Protein AF-A0A2H0QF16-F1 (afdb_monomer_lite)

Sequence (221 aa):
MMLAEFLKRLFLKVQLVIWWINIMKNKSILISALLISTLSACNKIPGDAFTSRGQPESLLSVSSEALTLDLNQRNSLAQLVDIANRENPSSAVLSCTNQRVCERAGDVLEQYGVPYEIKPGGSMNTASLMFERVLARDCENRFITNHINPYNLNHTTFGCSIAVNQVQMVGDKRQFVDPMLLGPYDGFKATQNYDSYLARDTEDRVIQTQRESVVKSGGNN

Radius of gyration: 35.18 Å; chains: 1; bounding box: 100×47×86 Å

pLDDT: mean 71.92, std 17.11, range [40.12, 97.69]

Secondary structure (DSSP, 8-state):
-HHHHHHHHHHHHHHHHHHHHHHHH-HHHHHHHHHHHHHSSS----GGGGS----GGGGEEEEEEEEEEETTSTTHHHHHHHHHHHH--SEEEEEESSHHHHHHHHHHHHHTT--EEEEET-SS-EEEEEEEEEEE--SSTT---TTT-TT----TTTTHHHHHHHHHT-SSTHHHH-GGGS-HHHHHHHHHHHHHHHHHHHHHHHHHHHHHHHHHHSS--

Foldseek 3Di:
DVVVVVVVVVVVVVVVVVVVVVVVVPVVVVVVVVVVVVVVVPDPDPPCLALCPDALVLQKDKDKDKDKFALPDPCRLVVLLVCCVPVVFQAKEWEAPDVVSVVSSVVSCVVSPHHYDYDYPHPGGMMIGMHIDIDRHDLPQPPDPPPPPPSNGDDSHDNCVLSVVLSVQDPDPVCLVPVVVGDPVSSVVNVVSSCVVVVVSVVVVVVVVVVVVVVVVVPDD

Structure (mmCIF, N/CA/C/O backbone):
data_AF-A0A2H0QF16-F1
#
_entry.id   AF-A0A2H0QF16-F1
#
loop_
_atom_site.group_PDB
_atom_site.id
_atom_site.type_symbol
_atom_site.label_atom_id
_atom_site.label_alt_id
_atom_site.label_comp_id
_atom_site.label_asym_id
_atom_site.label_entity_id
_atom_site.label_seq_id
_atom_site.pdbx_PDB_ins_code
_atom_site.Cartn_x
_atom_site.Cartn_y
_atom_site.Cartn_z
_atom_site.occupancy
_atom_site.B_iso_or_equiv
_atom_site.auth_seq_id
_atom_site.auth_comp_id
_atom_site.auth_asym_id
_atom_site.auth_atom_id
_atom_site.pdbx_PDB_model_num
ATOM 1 N N . MET A 1 1 ? 78.964 19.886 -58.914 1.00 71.38 1 MET A N 1
ATOM 2 C CA . MET A 1 1 ? 77.762 19.116 -58.507 1.00 71.38 1 MET A CA 1
ATOM 3 C C . MET A 1 1 ? 77.581 18.986 -56.989 1.00 71.38 1 MET A C 1
ATOM 5 O O . MET A 1 1 ? 76.447 19.086 -56.546 1.00 71.38 1 MET A O 1
ATOM 9 N N . MET A 1 2 ? 78.637 18.845 -56.171 1.00 77.00 2 MET A N 1
ATOM 10 C CA . MET A 1 2 ? 78.498 18.691 -54.703 1.00 77.00 2 MET A CA 1
ATOM 11 C C . MET A 1 2 ? 77.872 19.889 -53.957 1.00 77.00 2 MET A C 1
ATOM 13 O O . MET A 1 2 ? 77.166 19.688 -52.973 1.00 77.00 2 MET A O 1
ATOM 17 N N . LEU A 1 3 ? 78.070 21.127 -54.425 1.00 79.44 3 LEU A N 1
ATOM 18 C CA . LEU A 1 3 ? 77.567 22.322 -53.729 1.00 79.44 3 LEU A CA 1
ATOM 19 C C . LEU A 1 3 ? 76.023 22.413 -53.719 1.00 79.44 3 LEU A C 1
ATOM 21 O O . LEU A 1 3 ? 75.430 22.863 -52.742 1.00 79.44 3 LEU A O 1
ATOM 25 N N . ALA A 1 4 ? 75.364 21.940 -54.782 1.00 82.12 4 ALA A N 1
ATOM 26 C CA . ALA A 1 4 ? 73.905 21.991 -54.917 1.00 82.12 4 ALA A CA 1
ATOM 27 C C . ALA A 1 4 ? 73.187 20.971 -54.009 1.00 82.12 4 ALA A C 1
ATOM 29 O O . ALA A 1 4 ? 72.147 21.279 -53.427 1.00 82.12 4 ALA A O 1
ATOM 30 N N . GLU A 1 5 ? 73.767 19.780 -53.840 1.00 80.31 5 GLU A N 1
ATOM 31 C CA . GLU A 1 5 ? 73.310 18.762 -52.878 1.00 80.31 5 GLU A CA 1
ATOM 32 C C . GLU A 1 5 ? 73.427 19.269 -51.434 1.00 80.31 5 GLU A C 1
ATOM 34 O O . GLU A 1 5 ? 72.508 19.104 -50.627 1.00 80.31 5 GLU A O 1
ATOM 39 N N . PHE A 1 6 ? 74.531 19.953 -51.118 1.00 81.56 6 PHE A N 1
ATOM 40 C CA . PHE A 1 6 ? 74.758 20.498 -49.782 1.00 81.56 6 PHE A CA 1
ATOM 41 C C . PHE A 1 6 ? 73.749 21.603 -49.432 1.00 81.56 6 PHE A C 1
ATOM 43 O O . PHE A 1 6 ? 73.163 21.586 -48.348 1.00 81.56 6 PHE A O 1
ATOM 50 N N . LEU A 1 7 ? 73.462 22.507 -50.376 1.00 82.31 7 LEU A N 1
ATOM 51 C CA . LEU A 1 7 ? 72.474 23.576 -50.197 1.00 82.31 7 LEU A CA 1
ATOM 52 C C . LEU A 1 7 ? 71.046 23.040 -50.019 1.00 82.31 7 LEU A C 1
ATOM 54 O O . LEU A 1 7 ? 70.329 23.529 -49.147 1.00 82.31 7 LEU A O 1
ATOM 58 N N . LYS A 1 8 ? 70.641 21.994 -50.755 1.00 85.19 8 LYS A N 1
ATOM 59 C CA . LYS A 1 8 ? 69.327 21.349 -50.557 1.00 85.19 8 LYS A CA 1
ATOM 60 C C . LYS A 1 8 ? 69.176 20.766 -49.153 1.00 85.19 8 LYS A C 1
ATOM 62 O O . LYS A 1 8 ? 68.142 20.963 -48.515 1.00 85.19 8 LYS A O 1
ATOM 67 N N . ARG A 1 9 ? 70.210 20.088 -48.644 1.00 82.56 9 ARG A N 1
ATOM 68 C CA . ARG A 1 9 ? 70.195 19.516 -47.287 1.00 82.56 9 ARG A CA 1
ATOM 69 C C . ARG A 1 9 ? 70.165 20.598 -46.211 1.00 82.56 9 ARG A C 1
ATOM 71 O O . ARG A 1 9 ? 69.497 20.416 -45.195 1.00 82.56 9 ARG A O 1
ATOM 78 N N . LEU A 1 10 ? 70.846 21.723 -46.434 1.00 82.50 10 LEU A N 1
ATOM 79 C CA . LEU A 1 10 ? 70.812 22.856 -45.511 1.00 82.50 10 LEU A CA 1
ATOM 80 C C . LEU A 1 10 ? 69.420 23.503 -45.477 1.00 82.50 10 LEU A C 1
ATOM 82 O O . LEU A 1 10 ? 68.880 23.742 -44.401 1.00 82.50 10 LEU A O 1
ATOM 86 N N . PHE A 1 11 ? 68.804 23.703 -46.645 1.00 84.94 11 PHE A N 1
ATOM 87 C CA . PHE A 1 11 ? 67.474 24.305 -46.754 1.00 84.94 11 PHE A CA 1
ATOM 88 C C . PHE A 1 11 ? 66.396 23.437 -46.091 1.00 84.94 11 PHE A C 1
ATOM 90 O O . PHE A 1 11 ? 65.546 23.956 -45.369 1.00 84.94 11 PHE A O 1
ATOM 97 N N . LEU A 1 12 ? 66.475 22.110 -46.248 1.00 84.44 12 LEU A N 1
ATOM 98 C CA . LEU A 1 12 ? 65.545 21.178 -45.601 1.00 84.44 12 LEU A CA 1
ATOM 99 C C . LEU A 1 12 ? 65.652 21.229 -44.068 1.00 84.44 12 LEU A C 1
ATOM 101 O O . LEU A 1 12 ? 64.638 21.227 -43.373 1.00 84.44 12 LEU A O 1
ATOM 105 N N . LYS A 1 13 ? 66.880 21.320 -43.538 1.00 84.19 13 LYS A N 1
ATOM 106 C CA . LYS A 1 13 ? 67.118 21.449 -42.093 1.00 84.19 13 LYS A CA 1
ATOM 107 C C . LYS A 1 13 ? 66.583 22.772 -41.545 1.00 84.19 13 LYS A C 1
ATOM 109 O O . LYS A 1 13 ? 65.970 22.774 -40.484 1.00 84.19 13 LYS A O 1
ATOM 114 N N . VAL A 1 14 ? 66.758 23.876 -42.273 1.00 84.69 14 VAL A N 1
ATOM 115 C CA . VAL A 1 14 ? 66.237 25.192 -41.865 1.00 84.69 14 VAL A CA 1
ATOM 116 C C . VAL A 1 14 ? 64.705 25.203 -41.859 1.00 84.69 14 VAL A C 1
ATOM 118 O O . VAL A 1 14 ? 64.108 25.663 -40.889 1.00 84.69 14 VAL A O 1
ATOM 121 N N . GLN A 1 15 ? 64.061 24.631 -42.881 1.00 84.81 15 GLN A N 1
ATOM 122 C CA . GLN A 1 15 ? 62.598 24.516 -42.941 1.00 84.81 15 GLN A CA 1
ATOM 123 C C . GLN A 1 15 ? 62.038 23.661 -41.792 1.00 84.81 15 GLN A C 1
ATOM 125 O O . GLN A 1 15 ? 61.061 24.054 -41.157 1.00 84.81 15 GLN A O 1
ATOM 130 N N . LEU A 1 16 ? 62.697 22.545 -41.457 1.00 81.75 16 LEU A N 1
ATOM 131 C CA . LEU A 1 16 ? 62.325 21.706 -40.311 1.00 81.75 16 LEU A CA 1
ATOM 132 C C . LEU A 1 16 ? 62.421 22.454 -38.977 1.00 81.75 16 LEU A C 1
ATOM 134 O O . LEU A 1 16 ? 61.522 22.330 -38.149 1.00 81.75 16 LEU A O 1
ATOM 138 N N . VAL A 1 17 ? 63.473 23.254 -38.778 1.00 81.75 17 VAL A N 1
ATOM 139 C CA . VAL A 1 17 ? 63.657 24.044 -37.550 1.00 81.75 17 VAL A CA 1
ATOM 140 C C . VAL A 1 17 ? 62.605 25.150 -37.441 1.00 81.75 17 VAL A C 1
ATOM 142 O O . VAL A 1 17 ? 62.012 25.317 -36.378 1.00 81.75 17 VAL A O 1
ATOM 145 N N . ILE A 1 18 ? 62.308 25.865 -38.532 1.00 81.19 18 ILE A N 1
ATOM 146 C CA . ILE A 1 18 ? 61.265 26.905 -38.548 1.00 81.19 18 ILE A CA 1
ATOM 147 C C . ILE A 1 18 ? 59.885 26.294 -38.265 1.00 81.19 18 ILE A C 1
ATOM 149 O O . ILE A 1 18 ? 59.122 26.844 -37.468 1.00 81.19 18 ILE A O 1
ATOM 153 N N . TRP A 1 19 ? 59.581 25.136 -38.856 1.00 80.38 19 TRP A N 1
ATOM 154 C CA . TRP A 1 19 ? 58.337 24.409 -38.604 1.00 80.38 19 TRP A CA 1
ATOM 155 C C . TRP A 1 19 ? 58.214 23.973 -37.135 1.00 80.38 19 TRP A C 1
ATOM 157 O O . TRP A 1 19 ? 57.182 24.219 -36.510 1.00 80.38 19 TRP A O 1
ATOM 167 N N . TRP A 1 20 ? 59.288 23.438 -36.543 1.00 74.62 20 TRP A N 1
ATOM 168 C CA . TRP A 1 20 ? 59.334 23.066 -35.121 1.00 74.62 20 TRP A CA 1
ATOM 169 C C . TRP A 1 20 ? 59.146 24.264 -34.181 1.00 74.62 20 TRP A C 1
ATOM 171 O O . TRP A 1 20 ? 58.418 24.173 -33.192 1.00 74.62 20 TRP A O 1
ATOM 181 N N . ILE A 1 21 ? 59.759 25.408 -34.495 1.00 76.88 21 ILE A N 1
ATOM 182 C CA . ILE A 1 21 ? 59.609 26.638 -33.703 1.00 76.88 21 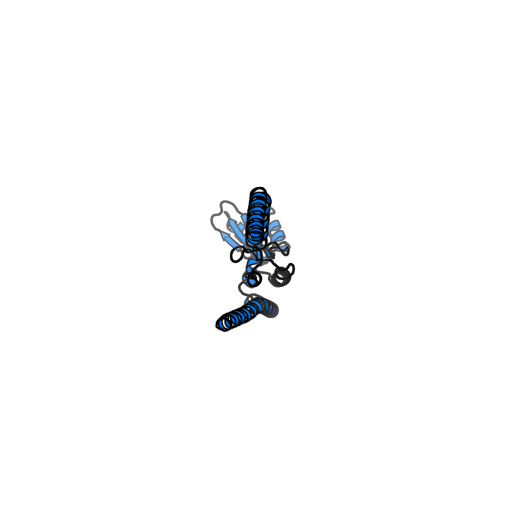ILE A CA 1
ATOM 183 C C . ILE A 1 21 ? 58.162 27.151 -33.766 1.00 76.88 21 ILE A C 1
ATOM 185 O O . ILE A 1 21 ? 57.622 27.587 -32.746 1.00 76.88 21 ILE A O 1
ATOM 189 N N . ASN A 1 22 ? 57.506 27.058 -34.928 1.00 72.88 22 ASN A N 1
ATOM 190 C CA . ASN A 1 22 ? 56.102 27.452 -35.074 1.00 72.88 22 ASN A CA 1
ATOM 191 C C . ASN A 1 22 ? 55.148 26.505 -34.327 1.00 72.88 22 ASN A C 1
ATOM 193 O O . ASN A 1 22 ? 54.218 26.97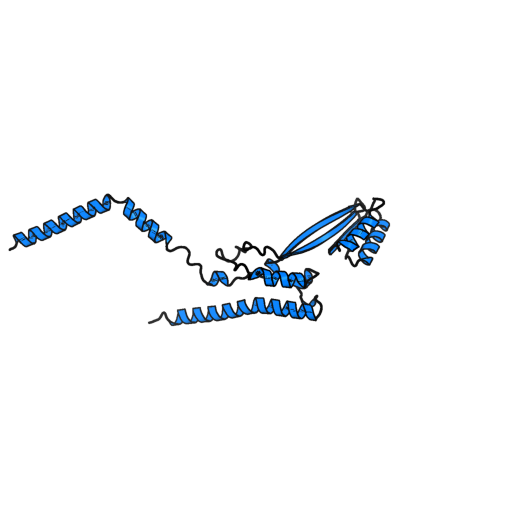0 -33.668 1.00 72.88 22 ASN A O 1
ATOM 197 N N . ILE A 1 23 ? 55.416 25.195 -34.344 1.00 67.31 23 ILE A N 1
ATOM 198 C CA . ILE A 1 23 ? 54.643 24.206 -33.576 1.00 67.31 23 ILE A CA 1
ATOM 199 C C . ILE A 1 23 ? 54.781 24.435 -32.062 1.00 67.31 23 ILE A C 1
ATOM 201 O O . ILE A 1 23 ? 53.797 24.364 -31.327 1.00 67.31 23 ILE A O 1
ATOM 205 N N . MET A 1 24 ? 55.980 24.803 -31.597 1.00 64.12 24 MET A N 1
ATOM 206 C CA . MET A 1 24 ? 56.268 25.066 -30.181 1.00 64.12 24 MET A CA 1
ATOM 207 C C . MET A 1 24 ? 55.687 26.389 -29.673 1.00 64.12 24 MET A C 1
ATOM 209 O O . MET A 1 24 ? 55.447 26.518 -28.472 1.00 64.12 24 MET A O 1
ATOM 213 N N . LYS A 1 25 ? 55.437 27.370 -30.551 1.00 67.88 25 LYS A N 1
ATOM 214 C CA . LYS A 1 25 ? 54.722 28.606 -30.190 1.00 67.88 25 LYS A CA 1
ATOM 215 C C . LYS A 1 25 ? 53.215 28.399 -30.068 1.00 67.88 25 LYS A C 1
ATOM 217 O O . LYS A 1 25 ? 52.575 29.107 -29.298 1.00 67.88 25 LYS A O 1
ATOM 222 N N . ASN A 1 26 ? 52.661 27.401 -30.752 1.00 58.03 26 ASN A N 1
ATOM 223 C CA . ASN A 1 26 ? 51.223 27.148 -30.791 1.00 58.03 26 ASN A CA 1
ATOM 224 C C . ASN A 1 26 ? 50.793 25.986 -29.877 1.00 58.03 26 ASN A C 1
ATOM 226 O O . ASN A 1 26 ? 49.960 25.158 -30.244 1.00 58.03 26 ASN A O 1
ATOM 230 N N . LYS A 1 27 ? 51.331 25.939 -28.644 1.00 59.59 27 LYS A N 1
ATOM 231 C CA . LYS A 1 27 ? 50.971 24.932 -27.617 1.00 59.59 27 LYS A CA 1
ATOM 232 C C . LYS A 1 27 ? 49.461 24.866 -27.345 1.00 59.59 27 LYS A C 1
ATOM 234 O O . LYS A 1 27 ? 48.956 23.811 -26.978 1.00 59.59 27 LYS A O 1
ATOM 239 N N . SER A 1 28 ? 48.740 25.964 -27.581 1.00 59.38 28 SER A N 1
ATOM 240 C CA . SER A 1 28 ? 47.279 26.034 -27.459 1.00 59.38 28 SER A CA 1
ATOM 241 C C . SER A 1 28 ? 46.544 25.112 -28.449 1.00 59.38 28 SER A C 1
ATOM 243 O O . SER A 1 28 ? 45.528 24.522 -28.081 1.00 59.38 28 SER A O 1
ATOM 245 N N . ILE A 1 29 ? 47.081 24.897 -29.659 1.00 62.69 29 ILE A N 1
ATOM 246 C CA . ILE A 1 29 ? 46.447 24.057 -30.694 1.00 62.69 29 ILE A CA 1
ATOM 247 C C . ILE A 1 29 ? 46.639 22.561 -30.405 1.00 62.69 29 ILE A C 1
ATOM 249 O O . ILE A 1 29 ? 45.719 21.764 -30.578 1.00 62.69 29 ILE A O 1
ATOM 253 N N . LEU A 1 30 ? 47.812 22.163 -29.901 1.00 60.97 30 LEU A N 1
ATOM 254 C CA . LEU A 1 30 ? 48.065 20.763 -29.533 1.00 60.97 30 LEU A CA 1
ATOM 255 C C . LEU A 1 30 ? 47.234 20.323 -28.319 1.00 60.97 30 LEU A C 1
ATOM 257 O O . LEU A 1 30 ? 46.731 19.203 -28.297 1.00 60.97 30 LEU A O 1
ATOM 261 N N . ILE A 1 31 ? 47.032 21.213 -27.341 1.00 65.44 31 ILE A N 1
ATOM 262 C CA . ILE A 1 31 ? 46.195 20.927 -26.165 1.00 65.44 31 ILE A CA 1
ATOM 263 C C . ILE A 1 31 ? 44.715 20.798 -26.562 1.00 65.44 31 ILE A C 1
ATOM 265 O O . ILE A 1 31 ? 44.025 19.909 -26.068 1.00 65.44 31 ILE A O 1
ATOM 269 N N . SER A 1 32 ? 44.229 21.626 -27.492 1.00 65.25 32 SER A N 1
ATOM 270 C CA . SER A 1 32 ? 42.835 21.559 -27.955 1.00 65.25 32 SER A CA 1
ATOM 271 C C . SER A 1 32 ? 42.548 20.315 -28.807 1.00 65.25 32 SER A C 1
ATOM 273 O O . SER A 1 32 ? 41.498 19.700 -28.634 1.00 65.25 32 SER A O 1
ATOM 275 N N . ALA A 1 33 ? 43.488 19.854 -29.639 1.00 65.00 33 ALA A N 1
ATOM 276 C CA . ALA A 1 33 ? 43.328 18.604 -30.394 1.00 65.00 33 ALA A CA 1
ATOM 277 C C . ALA A 1 33 ? 43.337 17.342 -29.499 1.00 65.00 33 ALA A C 1
ATOM 279 O O . ALA A 1 33 ? 42.598 16.385 -29.757 1.00 65.00 33 ALA A O 1
ATOM 280 N N . LEU A 1 34 ? 44.127 17.344 -28.419 1.00 63.88 34 LEU A N 1
ATOM 281 C CA . LEU A 1 34 ? 44.156 16.251 -27.439 1.00 63.88 34 LEU A CA 1
ATOM 282 C C . LEU A 1 34 ? 42.871 16.213 -26.582 1.00 63.88 34 LEU A C 1
ATOM 284 O O . LEU A 1 34 ? 42.349 15.142 -26.276 1.00 63.88 34 LEU A O 1
ATOM 288 N N . LEU A 1 35 ? 42.308 17.379 -26.244 1.00 60.66 35 LEU A N 1
ATOM 289 C CA . LEU A 1 35 ? 41.026 17.482 -25.532 1.00 60.66 35 LEU A CA 1
ATOM 290 C C . LEU A 1 35 ? 39.838 17.020 -26.391 1.00 60.66 35 LEU A C 1
ATOM 292 O O . LEU A 1 35 ? 38.957 16.328 -25.896 1.00 60.66 35 LEU A O 1
ATOM 296 N N . ILE A 1 36 ? 39.820 17.330 -27.690 1.00 62.81 36 ILE A N 1
ATOM 297 C CA . ILE A 1 36 ? 38.718 16.914 -28.579 1.00 62.81 36 ILE A CA 1
ATOM 298 C C . ILE A 1 36 ? 38.740 15.398 -28.849 1.00 62.81 36 ILE A C 1
ATOM 300 O O . ILE A 1 36 ? 37.685 14.771 -28.921 1.00 62.81 36 ILE A O 1
ATOM 304 N N . SER A 1 37 ? 39.922 14.782 -28.945 1.00 60.84 37 SER A N 1
ATOM 305 C CA . SER A 1 37 ? 40.057 13.331 -29.178 1.00 60.84 37 SER A CA 1
ATOM 306 C C . SER A 1 37 ? 39.773 12.471 -27.941 1.00 60.84 37 SER A C 1
ATOM 308 O O . SER A 1 37 ? 39.416 11.304 -28.076 1.00 60.84 37 SER A O 1
ATOM 310 N N . THR A 1 38 ? 39.869 13.042 -26.738 1.00 59.97 38 THR A N 1
ATOM 311 C CA . THR A 1 38 ? 39.496 12.368 -25.481 1.00 59.97 38 THR A CA 1
ATOM 312 C C . THR A 1 38 ? 38.007 12.500 -25.147 1.00 59.97 38 THR A C 1
ATOM 314 O O . THR A 1 38 ? 37.487 11.706 -24.368 1.00 59.97 38 THR A O 1
ATOM 317 N N . LEU A 1 39 ? 37.290 13.434 -25.784 1.00 56.34 39 LEU A N 1
ATOM 318 C CA . LEU A 1 39 ? 35.842 13.612 -25.621 1.00 56.34 39 LEU A CA 1
ATOM 319 C C . LEU A 1 39 ? 34.993 12.717 -26.543 1.00 56.34 39 LEU A C 1
ATOM 321 O O . LEU A 1 39 ? 33.821 12.505 -26.248 1.00 56.34 39 LEU A O 1
ATOM 325 N N . SER A 1 40 ? 35.545 12.161 -27.628 1.00 54.47 40 SER A N 1
ATOM 326 C CA . SER A 1 40 ? 34.800 11.281 -28.550 1.00 54.47 40 SER A CA 1
ATOM 327 C C . SER A 1 40 ? 34.819 9.792 -28.170 1.00 54.47 40 SER A C 1
ATOM 329 O O . SER A 1 40 ? 34.107 9.000 -28.786 1.00 54.47 40 SER A O 1
ATOM 331 N N . ALA A 1 41 ? 35.595 9.400 -27.152 1.00 52.72 41 ALA A N 1
ATOM 332 C CA . ALA A 1 41 ? 35.683 8.017 -26.668 1.00 52.72 41 ALA A CA 1
ATOM 333 C C . ALA A 1 41 ? 34.716 7.690 -25.509 1.00 52.72 41 ALA A C 1
ATOM 335 O O . ALA A 1 41 ? 34.594 6.527 -25.127 1.00 52.72 41 ALA A O 1
ATOM 336 N N . CYS A 1 42 ? 34.002 8.677 -24.963 1.00 58.19 42 CYS A N 1
ATOM 337 C CA . CYS A 1 42 ? 33.040 8.470 -23.880 1.00 58.19 42 CYS A CA 1
ATOM 338 C C . CYS A 1 42 ? 31.605 8.573 -24.408 1.00 58.19 42 CYS A C 1
ATOM 340 O O . CYS A 1 42 ? 31.243 9.571 -25.018 1.00 58.19 42 CYS A O 1
ATOM 342 N N . ASN A 1 43 ? 30.788 7.563 -24.092 1.00 57.81 43 ASN A N 1
ATOM 343 C CA . ASN A 1 43 ? 29.336 7.450 -24.317 1.00 57.81 43 ASN A CA 1
ATOM 344 C C . ASN A 1 43 ? 28.879 6.572 -25.489 1.00 57.81 43 ASN A C 1
ATOM 346 O O . ASN A 1 43 ? 27.779 6.763 -26.005 1.00 57.81 43 ASN A O 1
ATOM 350 N N . LYS A 1 44 ? 29.631 5.523 -25.852 1.00 59.09 44 LYS A N 1
ATOM 351 C CA . LYS A 1 44 ? 28.959 4.349 -26.428 1.00 59.09 44 LYS A CA 1
ATOM 352 C C . LYS A 1 44 ? 28.367 3.545 -25.275 1.00 59.09 44 LYS A C 1
ATOM 354 O O . LYS A 1 44 ? 29.077 2.798 -24.609 1.00 59.09 44 LYS A O 1
ATOM 359 N N . ILE A 1 45 ? 27.081 3.765 -25.016 1.00 57.84 45 ILE A N 1
ATOM 360 C CA . ILE A 1 45 ? 26.315 2.987 -24.042 1.00 57.84 45 ILE A CA 1
ATOM 361 C C . ILE A 1 45 ? 26.420 1.509 -24.456 1.00 57.84 45 ILE A C 1
ATOM 363 O O . ILE A 1 45 ? 26.104 1.197 -25.611 1.00 57.84 45 ILE A O 1
ATOM 367 N N . PRO A 1 46 ? 26.914 0.606 -23.587 1.00 59.62 46 PRO A N 1
ATOM 368 C CA . PRO A 1 46 ? 26.942 -0.815 -23.906 1.00 59.62 46 PRO A CA 1
ATOM 369 C C . PRO A 1 46 ? 25.509 -1.283 -24.179 1.00 59.62 46 PRO A C 1
ATOM 371 O O . PRO A 1 46 ? 24.594 -0.928 -23.440 1.00 59.62 46 PRO A O 1
ATOM 374 N N . GLY A 1 47 ? 25.302 -2.054 -25.253 1.00 54.41 47 GLY A N 1
ATOM 375 C CA . GLY A 1 47 ? 23.964 -2.521 -25.656 1.00 54.41 47 GLY A CA 1
ATOM 376 C C . GLY A 1 47 ? 23.244 -3.317 -24.560 1.00 54.41 47 GLY A C 1
ATOM 377 O O . GLY A 1 47 ? 22.020 -3.325 -24.496 1.00 54.41 47 GLY A O 1
ATOM 378 N N . ASP A 1 48 ? 24.015 -3.888 -23.641 1.00 53.97 48 ASP A N 1
ATOM 379 C CA . ASP A 1 48 ? 23.545 -4.661 -22.494 1.00 53.97 48 ASP A CA 1
ATOM 380 C C . ASP A 1 48 ? 22.942 -3.772 -21.388 1.00 53.97 48 ASP A C 1
ATOM 382 O O . ASP A 1 48 ? 22.395 -4.267 -20.408 1.00 53.97 48 ASP A O 1
ATOM 386 N N . ALA A 1 49 ? 23.013 -2.442 -21.518 1.00 49.75 49 ALA A N 1
ATOM 387 C CA . ALA A 1 49 ? 22.358 -1.522 -20.592 1.00 49.75 49 ALA A CA 1
ATOM 388 C C . ALA A 1 49 ? 20.837 -1.450 -20.741 1.00 49.75 49 ALA A C 1
ATOM 390 O O . ALA A 1 49 ? 20.169 -0.939 -19.848 1.00 49.75 49 ALA A O 1
ATOM 391 N N . PHE A 1 50 ? 20.295 -1.983 -21.837 1.00 49.56 50 PHE A N 1
ATOM 392 C CA . PHE A 1 50 ? 18.859 -1.992 -22.115 1.00 49.56 50 PHE A CA 1
ATOM 393 C C . PHE A 1 50 ? 18.167 -3.308 -21.717 1.00 49.56 50 PHE A C 1
ATOM 395 O O . PHE A 1 50 ? 16.954 -3.431 -21.885 1.00 49.56 50 PHE A O 1
ATOM 402 N N . THR A 1 51 ? 18.909 -4.303 -21.214 1.00 52.56 51 THR A N 1
ATOM 403 C CA . THR A 1 51 ? 18.376 -5.651 -20.937 1.00 52.56 51 THR A CA 1
ATOM 404 C C . THR A 1 51 ? 17.961 -5.866 -19.480 1.00 52.56 51 THR A C 1
ATOM 406 O O . THR A 1 51 ? 17.261 -6.827 -19.184 1.00 52.56 51 THR A O 1
ATOM 409 N N . SER A 1 52 ? 18.326 -4.971 -18.554 1.00 55.06 52 SER A N 1
ATOM 410 C CA . SER A 1 52 ? 17.963 -5.092 -17.134 1.00 55.06 52 SER A CA 1
ATOM 411 C C . SER A 1 52 ? 16.694 -4.296 -16.809 1.00 55.06 52 SER A C 1
ATOM 413 O O . SER A 1 52 ? 16.762 -3.216 -16.218 1.00 55.06 52 SER A O 1
ATOM 415 N N . ARG A 1 53 ? 15.528 -4.850 -17.160 1.00 55.06 53 ARG A N 1
ATOM 416 C CA . ARG A 1 53 ? 14.206 -4.200 -17.027 1.00 55.06 53 ARG A CA 1
ATOM 417 C C . ARG A 1 53 ? 13.706 -4.008 -15.589 1.00 55.06 53 ARG A C 1
ATOM 419 O O . ARG A 1 53 ? 12.695 -3.342 -15.379 1.00 55.06 53 ARG A O 1
ATOM 426 N N . GLY A 1 54 ? 14.447 -4.518 -14.606 1.00 60.34 54 GLY A N 1
ATOM 427 C CA . GLY A 1 54 ? 14.030 -4.534 -13.208 1.00 60.34 54 GLY A CA 1
ATOM 428 C C . GLY A 1 54 ? 12.998 -5.627 -12.943 1.00 60.34 54 GLY A C 1
ATOM 429 O O . GLY A 1 54 ? 12.534 -6.304 -13.851 1.00 60.34 54 GLY A O 1
ATOM 430 N N . GLN A 1 55 ? 12.677 -5.832 -11.671 1.00 64.44 55 GLN A N 1
ATOM 431 C CA . GLN A 1 55 ? 11.602 -6.738 -11.274 1.00 64.44 55 GLN A CA 1
ATOM 432 C C . GLN A 1 55 ? 10.276 -5.954 -11.276 1.00 64.44 55 GLN A C 1
ATOM 434 O O . GLN A 1 55 ? 10.290 -4.779 -10.886 1.00 64.44 55 GLN A O 1
ATOM 439 N N . PRO A 1 56 ? 9.143 -6.526 -11.710 1.00 64.19 56 PRO A N 1
ATOM 440 C CA . PRO A 1 56 ? 7.873 -5.802 -11.823 1.00 64.19 56 PRO A CA 1
ATOM 441 C C . PRO A 1 56 ? 7.399 -5.211 -10.484 1.00 64.19 56 PRO A C 1
ATOM 443 O O . PRO A 1 56 ? 6.801 -4.138 -10.456 1.00 64.19 56 PRO A O 1
ATOM 446 N N . GLU A 1 57 ? 7.767 -5.815 -9.355 1.00 65.75 57 GLU A N 1
ATOM 447 C CA . GLU A 1 57 ? 7.482 -5.309 -8.009 1.00 65.75 57 GLU A CA 1
ATOM 448 C C . GLU A 1 57 ? 8.209 -3.984 -7.724 1.00 65.75 57 GLU A C 1
ATOM 450 O O . GLU A 1 57 ? 7.732 -3.168 -6.938 1.00 65.75 57 GLU A O 1
ATOM 455 N N . SER A 1 58 ? 9.343 -3.726 -8.387 1.00 66.12 58 SER A N 1
ATOM 456 C CA . SER A 1 58 ? 10.078 -2.458 -8.265 1.00 66.12 58 SER A CA 1
ATOM 457 C C . SER A 1 58 ? 9.386 -1.285 -8.969 1.00 66.12 58 SER A C 1
ATOM 459 O O . SER A 1 58 ? 9.685 -0.128 -8.671 1.00 66.12 58 SER A O 1
ATOM 461 N N . LEU A 1 59 ? 8.433 -1.583 -9.859 1.00 65.12 59 LEU A N 1
ATOM 462 C CA . LEU A 1 59 ? 7.589 -0.606 -10.551 1.00 65.12 59 LEU A CA 1
ATOM 463 C C . LEU A 1 59 ? 6.356 -0.218 -9.724 1.00 65.12 59 LEU A C 1
ATOM 465 O O . LEU A 1 59 ? 5.568 0.624 -10.150 1.00 65.12 59 LEU A O 1
ATOM 469 N N . LEU A 1 60 ? 6.179 -0.806 -8.540 1.00 68.19 60 LEU A N 1
ATOM 470 C CA . LEU A 1 60 ? 5.083 -0.513 -7.627 1.00 68.19 60 LEU A CA 1
ATOM 471 C C . LEU A 1 60 ? 5.617 0.217 -6.391 1.00 68.19 60 LEU A C 1
ATOM 473 O O . LEU A 1 60 ? 6.654 -0.115 -5.821 1.00 68.19 60 LEU A O 1
ATOM 477 N N . SER A 1 61 ? 4.890 1.238 -5.960 1.00 68.12 61 SER A N 1
ATOM 478 C CA . SER A 1 61 ? 5.116 1.955 -4.713 1.00 68.12 61 SER A CA 1
ATOM 479 C C . SER A 1 61 ? 3.892 1.797 -3.838 1.00 68.12 61 SER A C 1
ATOM 481 O O . SER A 1 61 ? 2.775 2.055 -4.274 1.00 68.12 61 SER A O 1
ATOM 483 N N . VAL A 1 62 ? 4.098 1.421 -2.584 1.00 69.31 62 VAL A N 1
ATOM 484 C CA . VAL A 1 62 ? 3.018 1.399 -1.601 1.00 69.31 62 VAL A CA 1
ATOM 485 C C . VAL A 1 62 ? 3.010 2.745 -0.896 1.00 69.31 62 VAL A C 1
ATOM 487 O O . VAL A 1 62 ? 4.019 3.147 -0.317 1.00 69.31 62 VAL A O 1
ATOM 490 N N . SER A 1 63 ? 1.886 3.450 -0.984 1.00 76.50 63 SER A N 1
ATOM 491 C CA . SER A 1 63 ? 1.604 4.588 -0.118 1.00 76.50 63 SER A CA 1
ATOM 492 C C . SER A 1 63 ? 0.698 4.091 0.996 1.00 76.50 63 SER A C 1
ATOM 494 O O . SER A 1 63 ? -0.421 3.661 0.727 1.00 76.50 63 SER A O 1
ATOM 496 N N . SER A 1 64 ? 1.202 4.107 2.227 1.00 83.94 64 SER A N 1
ATOM 497 C CA . SER A 1 64 ? 0.432 3.763 3.419 1.00 83.94 64 SER A CA 1
ATOM 498 C C . SER A 1 64 ? 0.047 5.042 4.151 1.00 83.94 64 SER A C 1
ATOM 500 O O . SER A 1 64 ? 0.929 5.790 4.579 1.00 83.94 64 SER A O 1
ATOM 502 N N . GLU A 1 65 ? -1.246 5.277 4.318 1.00 89.25 65 GLU A N 1
ATOM 503 C CA . GLU A 1 65 ? -1.774 6.366 5.136 1.00 89.25 65 GLU A CA 1
ATOM 504 C C . GLU A 1 65 ? -2.501 5.784 6.349 1.00 89.25 65 GLU A C 1
ATOM 506 O O . GLU A 1 65 ? -3.211 4.784 6.240 1.00 89.25 65 GLU A O 1
ATOM 511 N N . ALA A 1 66 ? -2.291 6.383 7.521 1.00 92.94 66 ALA A N 1
ATOM 512 C CA . ALA A 1 66 ? -2.940 5.963 8.755 1.00 92.94 66 ALA A CA 1
ATOM 513 C C . ALA A 1 66 ? -3.866 7.075 9.251 1.00 92.94 66 ALA A C 1
ATOM 515 O O . ALA A 1 66 ? -3.410 8.173 9.570 1.00 92.94 66 ALA A O 1
ATOM 516 N N . LEU A 1 67 ? -5.156 6.771 9.360 1.00 95.31 67 LEU A N 1
ATOM 517 C CA . LEU A 1 67 ? -6.157 7.657 9.941 1.00 95.31 67 LEU A CA 1
ATOM 518 C C . LEU A 1 67 ? -6.506 7.159 11.339 1.00 95.31 67 LEU A C 1
ATOM 520 O O . LEU A 1 67 ? -7.010 6.051 11.503 1.00 95.31 67 LEU A O 1
ATOM 524 N N . THR A 1 68 ? -6.263 7.982 12.355 1.00 96.00 68 THR A N 1
ATOM 525 C CA . THR A 1 68 ? -6.619 7.642 13.738 1.00 96.00 68 THR A CA 1
ATOM 526 C C . THR A 1 68 ? -7.905 8.349 14.146 1.00 96.00 68 THR A C 1
ATOM 528 O O . THR A 1 68 ? -7.979 9.575 14.121 1.00 96.00 68 THR A O 1
ATOM 531 N N . LEU A 1 69 ? -8.902 7.572 14.561 1.00 96.00 69 LEU A N 1
ATOM 532 C CA . LEU A 1 69 ? -10.183 8.042 15.079 1.00 96.00 69 LEU A CA 1
ATOM 533 C C . LEU A 1 69 ? -10.237 7.840 16.594 1.00 96.00 69 LEU A C 1
ATOM 535 O O . LEU A 1 69 ? -9.895 6.768 17.090 1.00 96.00 69 LEU A O 1
ATOM 539 N N . ASP A 1 70 ? -10.705 8.846 17.330 1.00 95.88 70 ASP A N 1
ATOM 540 C CA . ASP A 1 70 ? -11.003 8.718 18.760 1.00 95.88 70 ASP A CA 1
ATOM 541 C C . ASP A 1 70 ? -12.410 8.144 18.950 1.00 95.88 70 ASP A C 1
ATOM 543 O O . ASP A 1 70 ? -13.416 8.775 18.616 1.00 95.88 70 ASP A O 1
ATOM 547 N N . LEU A 1 71 ? -12.483 6.940 19.515 1.00 95.50 71 LEU A N 1
ATOM 548 C CA . LEU A 1 71 ? -13.725 6.207 19.723 1.00 95.50 71 LEU A CA 1
ATOM 549 C C . LEU A 1 71 ? -14.552 6.750 20.897 1.00 95.50 71 LEU A C 1
ATOM 551 O O . LEU A 1 71 ? -15.724 6.398 21.014 1.00 95.50 71 LEU A O 1
ATOM 555 N N . ASN A 1 72 ? -14.009 7.640 21.734 1.00 93.25 72 ASN A N 1
ATOM 556 C CA . ASN A 1 72 ? -14.755 8.232 22.851 1.00 93.25 72 ASN A CA 1
ATOM 557 C C . ASN A 1 72 ? -15.751 9.320 22.422 1.00 93.25 72 ASN A C 1
ATOM 559 O O . ASN A 1 72 ? -16.617 9.715 23.207 1.00 93.25 72 ASN A O 1
ATOM 563 N N . GLN A 1 73 ? -15.638 9.833 21.195 1.00 93.50 73 GLN A N 1
ATOM 564 C CA . GLN A 1 73 ? -16.537 10.870 20.698 1.00 93.50 73 GLN A CA 1
ATOM 565 C C . GLN A 1 73 ? -17.929 10.294 20.408 1.00 93.50 73 GLN A C 1
ATOM 567 O O . GLN A 1 73 ? -18.058 9.178 19.915 1.00 93.50 73 GLN A O 1
ATOM 572 N N . ARG A 1 74 ? -18.998 11.066 20.655 1.00 91.00 74 ARG A N 1
ATOM 573 C CA . ARG A 1 74 ? -20.391 10.580 20.504 1.00 91.00 74 ARG A CA 1
ATOM 574 C C . ARG A 1 74 ? -20.716 10.043 19.103 1.00 91.00 74 ARG A C 1
ATOM 576 O O . ARG A 1 74 ? -21.564 9.169 18.984 1.00 91.00 74 ARG A O 1
ATOM 583 N N . ASN A 1 75 ? -20.038 10.554 18.075 1.00 93.50 75 ASN A N 1
ATOM 584 C CA . ASN A 1 75 ? -20.280 10.210 16.671 1.00 93.50 75 ASN A CA 1
ATOM 585 C C . ASN A 1 75 ? -19.149 9.371 16.050 1.00 93.50 75 ASN A C 1
ATOM 587 O O . ASN A 1 75 ? -19.140 9.180 14.838 1.00 93.50 75 ASN A O 1
ATOM 591 N N . SER A 1 76 ? -18.203 8.871 16.850 1.00 93.88 76 SER A N 1
ATOM 592 C CA . SER A 1 76 ? -17.027 8.139 16.362 1.00 93.88 76 SER A CA 1
ATOM 593 C C . SER A 1 76 ? -17.393 6.856 15.611 1.00 93.88 76 SER A C 1
ATOM 595 O O . SER A 1 76 ? -16.871 6.606 14.532 1.00 93.88 76 SER A O 1
ATOM 597 N N . LEU A 1 77 ? -18.347 6.076 16.131 1.00 95.56 77 LEU A N 1
ATOM 598 C CA . LEU A 1 77 ? -18.824 4.852 15.481 1.00 95.56 77 LEU A CA 1
ATOM 599 C C . LEU A 1 77 ? -19.540 5.146 14.160 1.00 95.56 77 LEU A C 1
ATOM 601 O O . LEU A 1 77 ? -19.355 4.417 13.195 1.00 95.56 77 LEU A O 1
ATOM 605 N N . ALA A 1 78 ? -20.317 6.230 14.086 1.00 96.38 78 ALA A N 1
ATOM 606 C CA . ALA A 1 78 ? -20.969 6.630 12.839 1.00 96.38 78 ALA A CA 1
ATOM 607 C C . ALA A 1 78 ? -19.943 7.079 11.784 1.00 96.38 78 ALA A C 1
ATOM 609 O O . ALA A 1 78 ? -20.088 6.749 10.612 1.00 96.38 78 ALA A O 1
ATOM 610 N N . GLN A 1 79 ? -18.885 7.783 12.203 1.00 96.44 79 GLN A N 1
ATOM 611 C CA . GLN A 1 79 ? -17.765 8.131 11.324 1.00 96.44 79 GLN A CA 1
ATOM 612 C C . GLN A 1 79 ? -17.003 6.888 10.863 1.00 96.44 79 GLN A C 1
ATOM 614 O O . GLN A 1 79 ? -16.687 6.777 9.685 1.00 96.44 79 GLN A O 1
ATOM 619 N N . LEU A 1 80 ? -16.753 5.935 11.765 1.00 96.56 80 LEU A N 1
ATOM 620 C CA . LEU A 1 80 ? -16.113 4.665 11.432 1.00 96.56 80 LEU A CA 1
ATOM 621 C C . LEU A 1 80 ? -16.923 3.892 10.384 1.00 96.56 80 LEU A C 1
ATOM 623 O O . LEU A 1 80 ? -16.341 3.401 9.425 1.00 96.56 80 LEU A O 1
ATOM 627 N N . VAL A 1 81 ? -18.251 3.837 10.533 1.00 97.19 81 VAL A N 1
ATOM 628 C CA . VAL A 1 81 ? -19.160 3.236 9.544 1.00 97.19 81 VAL A CA 1
ATOM 629 C C . VAL A 1 81 ? -19.062 3.945 8.191 1.00 97.19 81 VAL A C 1
ATOM 631 O O . VAL A 1 81 ? -18.950 3.279 7.167 1.00 97.19 81 VAL A O 1
ATOM 634 N N . ASP A 1 82 ? -19.094 5.280 8.170 1.00 96.81 82 ASP A N 1
ATOM 635 C CA . ASP A 1 82 ? -19.026 6.047 6.920 1.00 96.81 82 ASP A CA 1
ATOM 636 C C . ASP A 1 82 ? -17.685 5.835 6.202 1.00 96.81 82 ASP A C 1
ATOM 638 O O . ASP A 1 82 ? -17.666 5.586 4.998 1.00 96.81 82 ASP A O 1
ATOM 642 N N . ILE A 1 83 ? -16.576 5.841 6.947 1.00 95.38 83 ILE A N 1
ATOM 643 C CA . ILE A 1 83 ? -15.233 5.607 6.405 1.00 95.38 83 ILE A CA 1
ATOM 644 C C . ILE A 1 83 ? -15.085 4.163 5.917 1.00 95.38 83 ILE A C 1
ATOM 646 O O . ILE A 1 83 ? -14.619 3.948 4.801 1.00 95.38 83 ILE A O 1
ATOM 650 N N . ALA A 1 84 ? -15.507 3.175 6.712 1.00 94.25 84 ALA A N 1
ATOM 651 C CA . ALA A 1 84 ? -15.428 1.767 6.330 1.00 94.25 84 ALA A CA 1
ATOM 652 C C . ALA A 1 84 ? -16.229 1.483 5.051 1.00 94.25 84 ALA A C 1
ATOM 654 O O . ALA A 1 84 ? -15.744 0.791 4.161 1.00 94.25 84 ALA A O 1
ATOM 655 N N . ASN A 1 85 ? -17.417 2.078 4.926 1.00 93.19 85 ASN A N 1
ATOM 656 C CA . ASN A 1 85 ? -18.283 1.896 3.767 1.00 93.19 85 ASN A CA 1
ATOM 657 C C . ASN A 1 85 ? -17.782 2.626 2.507 1.00 93.19 85 ASN A C 1
ATOM 659 O O . ASN A 1 85 ? -17.918 2.104 1.404 1.00 93.19 85 ASN A O 1
ATOM 663 N N . ARG A 1 86 ? -17.249 3.850 2.638 1.00 91.19 86 ARG A N 1
ATOM 664 C CA . ARG A 1 86 ? -16.860 4.671 1.475 1.00 91.19 86 ARG A CA 1
ATOM 665 C C . ARG A 1 86 ? -15.433 4.443 1.010 1.00 91.19 86 ARG A C 1
ATOM 667 O O . ARG A 1 86 ? -15.199 4.362 -0.190 1.00 91.19 86 ARG A O 1
ATOM 674 N N . GLU A 1 87 ? -14.499 4.397 1.951 1.00 90.38 87 GLU A N 1
ATOM 675 C CA . GLU A 1 87 ? -13.062 4.415 1.663 1.00 90.38 87 GLU A CA 1
ATOM 676 C C . GLU A 1 87 ? -12.446 3.011 1.711 1.00 90.38 87 GLU A C 1
ATOM 678 O O . GLU A 1 87 ? -11.347 2.820 1.200 1.00 90.38 87 GLU A O 1
ATOM 683 N N . ASN A 1 88 ? -13.150 2.035 2.302 1.00 88.75 88 ASN A N 1
ATOM 684 C CA . ASN A 1 88 ? -12.753 0.627 2.395 1.00 88.75 88 ASN A CA 1
ATOM 685 C C . ASN A 1 88 ? -11.278 0.434 2.829 1.00 88.75 88 ASN A C 1
ATOM 687 O O . ASN A 1 88 ? -10.429 0.049 2.019 1.00 88.75 88 ASN A O 1
ATOM 691 N N . PRO A 1 89 ? -10.940 0.756 4.094 1.00 91.94 89 PRO A N 1
ATOM 692 C CA . PRO A 1 89 ? -9.573 0.657 4.597 1.00 91.94 89 PRO A CA 1
ATOM 693 C C . PRO A 1 89 ? -9.026 -0.769 4.482 1.00 91.94 89 PRO A C 1
ATOM 695 O O . PRO A 1 89 ? -9.733 -1.746 4.715 1.00 91.94 89 PRO A O 1
ATOM 698 N N . SER A 1 90 ? -7.733 -0.888 4.184 1.00 91.38 90 SER A N 1
ATOM 699 C CA . SER A 1 90 ? -7.069 -2.177 3.966 1.00 91.38 90 SER A CA 1
ATOM 700 C C . SER A 1 90 ? -6.929 -2.991 5.252 1.00 91.38 90 SER A C 1
ATOM 702 O O . SER A 1 90 ? -6.992 -4.216 5.224 1.00 91.38 90 SER A O 1
ATOM 704 N N . SER A 1 91 ? -6.705 -2.324 6.385 1.00 94.38 91 SER A N 1
ATOM 705 C CA . SER A 1 91 ? -6.723 -2.952 7.708 1.00 94.38 91 SER A CA 1
ATOM 706 C C . SER A 1 91 ? -6.977 -1.926 8.807 1.00 94.38 91 SER A C 1
ATOM 708 O O . SER A 1 91 ? -6.912 -0.718 8.576 1.00 94.38 91 SER A O 1
ATOM 710 N N . ALA A 1 92 ? -7.263 -2.392 10.018 1.00 96.75 92 ALA A N 1
ATOM 711 C CA . ALA A 1 92 ? -7.468 -1.532 11.172 1.00 96.75 92 ALA A CA 1
ATOM 712 C C . ALA A 1 92 ? -6.764 -2.065 12.425 1.00 96.75 92 ALA A C 1
ATOM 714 O O . ALA A 1 92 ? -6.655 -3.265 12.652 1.00 96.75 92 ALA A O 1
ATOM 715 N N . VAL A 1 93 ? -6.321 -1.157 13.288 1.00 96.81 93 VAL A N 1
ATOM 716 C CA . VAL A 1 93 ? -5.805 -1.479 14.620 1.00 96.81 93 VAL A CA 1
ATOM 717 C C . VAL A 1 93 ? -6.654 -0.753 15.647 1.00 96.81 93 VAL A C 1
ATOM 719 O O . VAL A 1 93 ? -6.715 0.477 15.663 1.00 96.81 93 VAL A O 1
ATOM 722 N N . LEU A 1 94 ? -7.304 -1.514 16.518 1.00 96.75 94 LEU A N 1
ATOM 723 C CA . LEU A 1 94 ? -8.119 -0.996 17.604 1.00 96.75 94 LEU A CA 1
ATOM 724 C C . LEU A 1 94 ? -7.299 -0.998 18.894 1.00 96.75 94 LEU A C 1
ATOM 726 O O . LEU A 1 94 ? -6.819 -2.038 19.336 1.00 96.75 94 LEU A O 1
ATOM 730 N N . SER A 1 95 ? -7.137 0.166 19.507 1.00 96.06 95 SER A N 1
ATOM 731 C CA . SER A 1 95 ? -6.460 0.341 20.792 1.00 96.06 95 SER A CA 1
ATOM 732 C C . SER A 1 95 ? -7.497 0.842 21.782 1.00 96.06 95 SER A C 1
ATOM 734 O O . SER A 1 95 ? -8.045 1.916 21.569 1.00 96.06 95 SER A O 1
ATOM 736 N N . CYS A 1 96 ? -7.820 0.082 22.831 1.00 92.19 96 CYS A N 1
ATOM 737 C CA . CYS A 1 96 ? -8.854 0.493 23.785 1.00 92.19 96 CYS A CA 1
ATOM 738 C C . CYS A 1 96 ? -8.449 0.323 25.242 1.00 92.19 96 CYS A C 1
ATOM 740 O O . CYS A 1 96 ? -7.835 -0.670 25.632 1.00 92.19 96 CYS A O 1
ATOM 742 N N . THR A 1 97 ? -8.910 1.275 26.054 1.00 93.69 97 THR A N 1
ATOM 743 C CA . THR A 1 97 ? -9.023 1.151 27.510 1.00 93.69 97 THR A CA 1
ATOM 744 C C . THR A 1 97 ? -10.285 0.385 27.899 1.00 93.69 97 THR A C 1
ATOM 746 O O . THR A 1 97 ? -10.283 -0.353 28.880 1.00 93.69 97 THR A O 1
ATOM 749 N N . ASN A 1 98 ? -11.373 0.547 27.135 1.00 91.12 98 ASN A N 1
ATOM 750 C CA . ASN A 1 98 ? -12.656 -0.103 27.377 1.00 91.12 98 ASN A CA 1
ATOM 751 C C . ASN A 1 98 ? -12.946 -1.150 26.299 1.00 91.12 98 ASN A C 1
ATOM 753 O O . ASN A 1 98 ? -13.242 -0.816 25.150 1.00 91.12 98 ASN A O 1
ATOM 757 N N . GLN A 1 99 ? -12.930 -2.419 26.701 1.00 92.00 99 GLN A N 1
ATOM 758 C CA . GLN A 1 99 ? -13.133 -3.553 25.805 1.00 92.00 99 GLN A CA 1
ATOM 759 C C . GLN A 1 99 ? -14.458 -3.476 25.028 1.00 92.00 99 GLN A C 1
ATOM 761 O O . GLN A 1 99 ? -14.464 -3.714 23.826 1.00 92.00 99 GLN A O 1
ATOM 766 N N . ARG A 1 100 ? -15.553 -3.024 25.657 1.00 92.94 100 ARG A N 1
ATOM 767 C CA . ARG A 1 100 ? -16.871 -2.932 24.997 1.00 92.94 100 ARG A CA 1
ATOM 768 C C . ARG A 1 100 ? -16.900 -1.938 23.836 1.00 92.94 100 ARG A C 1
ATOM 770 O O . ARG A 1 100 ? -17.725 -2.067 22.937 1.00 92.94 100 ARG A O 1
ATOM 777 N N . VAL A 1 101 ? -16.060 -0.903 23.885 1.00 92.94 101 VAL A N 1
ATOM 778 C CA . VAL A 1 101 ? -15.957 0.088 22.802 1.00 92.94 101 VAL A CA 1
ATOM 779 C C . VAL A 1 101 ? -15.228 -0.528 21.610 1.00 92.94 101 VAL A C 1
ATOM 781 O O . VAL A 1 101 ? -15.691 -0.384 20.482 1.00 92.94 101 VAL A O 1
ATOM 784 N N . CYS A 1 102 ? -14.144 -1.263 21.870 1.00 94.19 102 CYS A N 1
ATOM 785 C CA . CYS A 1 102 ? -13.414 -2.008 20.846 1.00 94.19 102 CYS A CA 1
ATOM 786 C C . CYS A 1 102 ? -14.255 -3.116 20.217 1.00 94.19 102 CYS A C 1
ATOM 788 O O . CYS A 1 102 ? -14.222 -3.247 19.005 1.00 94.19 102 CYS A O 1
ATOM 790 N N . GLU A 1 103 ? -15.026 -3.868 21.005 1.00 95.44 103 GLU A N 1
ATOM 791 C CA . GLU A 1 103 ? -15.917 -4.918 20.487 1.00 95.44 103 GLU A CA 1
ATOM 792 C C . GLU A 1 103 ? -16.914 -4.333 19.484 1.00 95.44 103 GLU A C 1
ATOM 794 O O . GLU A 1 103 ? -16.967 -4.781 18.349 1.00 95.44 103 GLU A O 1
ATOM 799 N N . ARG A 1 104 ? -17.594 -3.231 19.830 1.00 95.94 104 ARG A N 1
ATOM 800 C CA . ARG A 1 104 ? -18.524 -2.565 18.899 1.00 95.94 104 ARG A CA 1
ATOM 801 C C . ARG A 1 104 ? -17.847 -2.020 17.644 1.00 95.94 104 ARG A C 1
ATOM 803 O O . ARG A 1 104 ? -18.442 -2.041 16.573 1.00 95.94 104 ARG A O 1
ATOM 810 N N . ALA A 1 105 ? -16.644 -1.461 17.775 1.00 96.88 105 ALA A N 1
ATOM 811 C CA . ALA A 1 105 ? -15.881 -0.992 16.620 1.00 96.88 105 ALA A CA 1
ATOM 812 C C . ALA A 1 105 ? -15.410 -2.169 15.746 1.00 96.88 105 ALA A C 1
ATOM 814 O O . ALA A 1 105 ? -15.421 -2.058 14.524 1.00 96.88 105 ALA A O 1
ATOM 815 N N . GLY A 1 106 ? -15.048 -3.291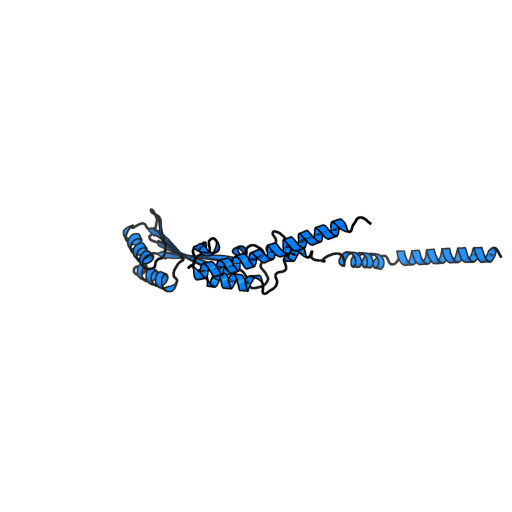 16.372 1.00 96.88 106 GLY A N 1
ATOM 816 C CA . GLY A 1 106 ? -14.714 -4.554 15.722 1.00 96.88 106 GLY A CA 1
ATOM 817 C C . GLY A 1 106 ? -15.895 -5.122 14.946 1.00 96.88 106 GLY A C 1
ATOM 818 O O . GLY A 1 106 ? -15.730 -5.421 13.771 1.00 96.88 106 GLY A O 1
ATOM 819 N N . ASP A 1 107 ? -17.093 -5.147 15.539 1.00 97.69 107 ASP A N 1
ATOM 820 C CA . ASP A 1 107 ? -18.327 -5.594 14.874 1.00 97.69 107 ASP A CA 1
ATOM 821 C C . ASP A 1 107 ? -18.607 -4.782 13.597 1.00 97.69 107 ASP A C 1
ATOM 823 O O . ASP A 1 107 ? -18.986 -5.335 12.565 1.00 97.69 107 ASP A O 1
ATOM 827 N N . VAL A 1 108 ? -18.394 -3.458 13.645 1.00 97.25 108 VAL A N 1
ATOM 828 C CA . VAL A 1 108 ? -18.529 -2.582 12.468 1.00 97.25 108 VAL A CA 1
ATOM 829 C C . VAL A 1 108 ? -17.504 -2.954 11.399 1.00 97.25 108 VAL A C 1
ATOM 831 O O . VAL A 1 108 ? -17.868 -3.118 10.240 1.00 97.25 108 VAL A O 1
ATOM 834 N N . LEU A 1 109 ? -16.228 -3.087 11.760 1.00 97.25 109 LEU A N 1
ATOM 835 C CA . LEU A 1 109 ? -15.171 -3.425 10.803 1.00 97.25 109 LEU A CA 1
ATOM 836 C C . LEU A 1 109 ? -15.389 -4.812 10.183 1.00 97.25 109 LEU A C 1
ATOM 838 O O . LEU A 1 109 ? -15.248 -4.963 8.971 1.00 97.25 109 LEU A O 1
ATOM 842 N N . GLU A 1 110 ? -15.819 -5.787 10.982 1.00 96.94 110 GLU A N 1
ATOM 843 C CA . GLU A 1 110 ? -16.175 -7.134 10.533 1.00 96.94 110 GLU A CA 1
ATOM 844 C C . GLU A 1 110 ? -17.353 -7.116 9.555 1.00 96.94 110 GLU A C 1
ATOM 846 O O . GLU A 1 110 ? -17.296 -7.764 8.511 1.00 96.94 110 GLU A O 1
ATOM 851 N N . GLN A 1 111 ? -18.387 -6.314 9.837 1.00 97.12 111 GLN A N 1
ATOM 852 C CA . GLN A 1 111 ? -19.541 -6.151 8.951 1.00 97.12 111 GLN A CA 1
ATOM 853 C C . GLN A 1 111 ? -19.143 -5.662 7.548 1.00 97.12 111 GLN A C 1
ATOM 855 O O . GLN A 1 111 ? -19.761 -6.070 6.564 1.00 97.12 111 GLN A O 1
ATOM 860 N N . TYR A 1 112 ? -18.123 -4.805 7.450 1.00 95.12 112 TYR A N 1
ATOM 861 C CA . TYR A 1 112 ? -17.596 -4.299 6.176 1.00 95.12 112 TYR A CA 1
ATOM 862 C C . TYR A 1 112 ? -16.426 -5.129 5.622 1.00 95.12 112 TYR A C 1
ATOM 864 O O . TYR A 1 112 ? -15.864 -4.771 4.592 1.00 95.12 112 TYR A O 1
ATOM 872 N N . GLY A 1 113 ? -16.065 -6.245 6.265 1.00 94.06 113 GLY A N 1
ATOM 873 C CA . GLY A 1 113 ? -14.979 -7.121 5.817 1.00 94.06 113 GLY A CA 1
ATOM 874 C C . GLY A 1 113 ? -13.579 -6.522 5.975 1.00 94.06 113 GLY A C 1
ATOM 875 O O . GLY A 1 113 ? -12.643 -6.988 5.327 1.00 94.06 113 GLY A O 1
ATOM 876 N N . VAL A 1 114 ? -13.417 -5.503 6.823 1.00 94.88 114 VAL A N 1
ATOM 877 C CA . VAL A 1 114 ? -12.119 -4.881 7.096 1.00 94.88 114 VAL A CA 1
ATOM 878 C C . VAL A 1 114 ? -11.381 -5.714 8.149 1.00 94.88 114 VAL A C 1
ATOM 880 O O . VAL A 1 114 ? -11.859 -5.823 9.282 1.00 94.88 114 VAL A O 1
ATOM 883 N N . PRO A 1 115 ? -10.203 -6.282 7.838 1.00 95.00 115 PRO A N 1
ATOM 884 C CA . PRO A 1 115 ? -9.437 -7.045 8.814 1.00 95.00 115 PRO A CA 1
ATOM 885 C C . PRO A 1 115 ? -8.905 -6.119 9.911 1.00 95.00 115 PRO A C 1
ATOM 887 O O . PRO A 1 115 ? -8.357 -5.049 9.626 1.00 95.00 115 PRO A O 1
ATOM 890 N N . TYR A 1 116 ? -9.034 -6.536 11.171 1.00 96.50 116 TYR A N 1
ATOM 891 C CA . TYR A 1 116 ? -8.620 -5.721 12.308 1.00 96.50 116 TYR A CA 1
ATOM 892 C C . TYR A 1 116 ? -7.862 -6.502 13.383 1.00 96.50 116 TYR A C 1
ATOM 894 O O . TYR A 1 116 ? -8.059 -7.700 13.575 1.00 96.50 116 TYR A O 1
ATOM 902 N N . GLU A 1 117 ? -6.997 -5.794 14.107 1.00 96.50 117 GLU A N 1
ATOM 903 C CA . GLU A 1 117 ? -6.277 -6.297 15.278 1.00 96.50 117 GLU A CA 1
ATOM 904 C C . GLU A 1 117 ? -6.671 -5.482 16.516 1.00 96.50 117 GLU A C 1
ATOM 906 O O . GLU A 1 117 ? -6.634 -4.250 16.492 1.00 96.50 117 GLU A O 1
ATOM 911 N N . ILE A 1 118 ? -7.015 -6.154 17.618 1.00 95.25 118 ILE A N 1
ATOM 912 C CA . ILE A 1 118 ? -7.253 -5.500 18.911 1.00 95.25 118 ILE A CA 1
ATOM 913 C C . ILE A 1 118 ? -5.958 -5.529 19.722 1.00 95.25 118 ILE A C 1
ATOM 915 O O . ILE A 1 118 ? -5.482 -6.596 20.107 1.00 95.25 118 ILE A O 1
ATOM 919 N N . LYS A 1 119 ? -5.419 -4.351 20.042 1.00 92.94 119 LYS A N 1
ATOM 920 C CA . LYS A 1 119 ? -4.271 -4.191 20.938 1.00 92.94 119 LYS A CA 1
ATOM 921 C C . LYS A 1 119 ? -4.750 -3.924 22.369 1.00 92.94 119 LYS A C 1
ATOM 923 O O . LYS A 1 119 ? -5.289 -2.846 22.640 1.00 92.94 119 LYS A O 1
ATOM 928 N N . PRO A 1 120 ? -4.571 -4.881 23.299 1.00 84.00 120 PRO A N 1
ATOM 929 C CA . PRO A 1 120 ? -4.955 -4.687 24.690 1.00 84.00 120 PRO A CA 1
ATOM 930 C C . PRO A 1 120 ? -4.025 -3.680 25.380 1.00 84.00 120 PRO A C 1
ATOM 932 O O . PRO A 1 120 ? -2.829 -3.629 25.099 1.00 84.00 120 PRO A O 1
ATOM 935 N N . GLY A 1 121 ? -4.566 -2.901 26.321 1.00 77.81 121 GLY A N 1
ATOM 936 C CA . GLY A 1 121 ? -3.769 -1.986 27.149 1.00 77.81 121 GLY A CA 1
ATOM 937 C C . GLY A 1 121 ? -3.469 -0.626 26.512 1.00 77.81 121 GLY A C 1
ATOM 938 O O . GLY A 1 121 ? -2.513 0.037 26.911 1.00 77.81 121 GLY A O 1
ATOM 939 N N . GLY A 1 122 ? -4.278 -0.194 25.542 1.00 80.19 122 GLY A N 1
ATOM 940 C CA . GLY A 1 122 ? -4.228 1.173 25.028 1.00 80.19 122 GLY A CA 1
ATOM 941 C C . GLY A 1 122 ? -4.510 2.205 26.124 1.00 80.19 122 GLY A C 1
ATOM 942 O O . GLY A 1 122 ? -5.315 1.956 27.017 1.00 80.19 122 GLY A O 1
ATOM 943 N N . SER A 1 123 ? -3.875 3.378 26.060 1.00 86.12 123 SER A N 1
ATOM 944 C CA . SER A 1 123 ? -4.145 4.496 26.984 1.00 86.12 123 SER A CA 1
ATOM 945 C C . SER A 1 123 ? -5.426 5.267 26.642 1.00 86.12 123 SER A C 1
ATOM 947 O O . SER A 1 123 ? -5.972 5.974 27.487 1.00 86.12 123 SER A O 1
ATOM 949 N N . MET A 1 124 ? -5.922 5.123 25.412 1.00 90.75 124 MET A N 1
ATOM 950 C CA . MET A 1 124 ? -7.137 5.751 24.893 1.00 90.75 124 MET A CA 1
ATOM 951 C C . MET A 1 124 ? -7.912 4.745 24.035 1.00 90.75 124 MET A C 1
ATOM 953 O O . MET A 1 124 ? -7.346 3.740 23.619 1.00 90.75 124 MET A O 1
ATOM 957 N N . ASN A 1 125 ? -9.196 5.022 23.784 1.00 94.12 125 ASN A N 1
ATOM 958 C CA . ASN A 1 125 ? -10.016 4.258 22.841 1.00 94.12 125 ASN A CA 1
ATOM 959 C C . ASN A 1 125 ? -9.865 4.874 21.451 1.00 94.12 125 ASN A C 1
ATOM 961 O O . ASN A 1 125 ? -10.480 5.897 21.171 1.00 94.12 125 ASN A O 1
ATOM 965 N N . THR A 1 126 ? -9.041 4.281 20.597 1.00 96.56 126 THR A N 1
ATOM 966 C CA . THR A 1 126 ? -8.783 4.750 19.238 1.00 96.56 126 THR A CA 1
ATOM 967 C C . THR A 1 126 ? -8.877 3.619 18.218 1.00 96.56 126 THR A C 1
ATOM 969 O O . THR A 1 126 ? -8.544 2.468 18.498 1.00 96.56 126 THR A O 1
ATOM 972 N N . ALA A 1 127 ? -9.324 3.961 17.012 1.00 96.00 127 ALA A N 1
ATOM 973 C CA . ALA A 1 127 ? -9.264 3.100 15.838 1.00 96.00 127 ALA A CA 1
ATOM 974 C C . ALA A 1 127 ? -8.281 3.707 14.835 1.00 96.00 127 ALA A C 1
ATOM 976 O O . ALA A 1 127 ? -8.514 4.798 14.322 1.00 96.00 127 ALA A O 1
ATOM 977 N N . SER A 1 128 ? -7.175 3.018 14.577 1.00 96.69 128 SER A N 1
ATOM 978 C CA . SER A 1 128 ? -6.201 3.387 13.553 1.00 96.69 128 SER A CA 1
ATOM 979 C C . SER A 1 128 ? -6.500 2.603 12.284 1.00 96.69 128 SER A C 1
ATOM 981 O O . SER A 1 128 ? -6.190 1.419 12.199 1.00 96.69 128 SER A O 1
ATOM 983 N N . LEU A 1 129 ? -7.104 3.260 11.304 1.00 95.00 129 LEU A N 1
ATOM 984 C CA . LEU A 1 129 ? -7.400 2.700 9.990 1.00 95.00 129 LEU A CA 1
ATOM 985 C C . LEU A 1 129 ? -6.178 2.869 9.089 1.00 95.00 129 LEU A C 1
ATOM 987 O O . LEU A 1 129 ? -5.625 3.965 8.997 1.00 95.00 129 LEU A O 1
ATOM 991 N N . MET A 1 130 ? -5.751 1.792 8.444 1.00 94.19 130 MET A N 1
ATOM 992 C CA . MET A 1 130 ? -4.639 1.784 7.504 1.00 94.19 130 MET A CA 1
ATOM 993 C C . MET A 1 130 ? -5.171 1.677 6.081 1.00 94.19 130 MET A C 1
ATOM 995 O O . MET A 1 130 ? -5.849 0.714 5.723 1.00 94.19 130 MET A O 1
ATOM 999 N N . PHE A 1 131 ? -4.819 2.665 5.270 1.00 89.38 131 PHE A N 1
ATOM 1000 C CA . PHE A 1 131 ? -5.106 2.713 3.847 1.00 89.38 131 PHE A CA 1
ATOM 1001 C C . PHE A 1 131 ? -3.823 2.386 3.106 1.00 89.38 131 PHE A C 1
ATOM 1003 O O . PHE A 1 131 ? -2.886 3.188 3.070 1.00 89.38 131 PHE A O 1
ATOM 1010 N N . GLU A 1 132 ? -3.761 1.190 2.538 1.00 82.38 132 GLU A N 1
ATOM 1011 C CA . GLU A 1 132 ? -2.691 0.823 1.630 1.00 82.38 132 GLU A CA 1
ATOM 1012 C C . GLU A 1 132 ? -3.161 1.071 0.206 1.00 82.38 132 GLU A C 1
ATOM 1014 O O . GLU A 1 132 ? -4.069 0.419 -0.304 1.00 82.38 132 GLU A O 1
ATOM 1019 N N . ARG A 1 133 ? -2.514 2.024 -0.461 1.00 73.12 133 ARG A N 1
ATOM 1020 C CA . ARG A 1 133 ? -2.716 2.248 -1.884 1.00 73.12 133 ARG A CA 1
ATOM 1021 C C . ARG A 1 133 ? -1.488 1.772 -2.639 1.00 73.12 133 ARG A C 1
ATOM 1023 O O . ARG A 1 133 ? -0.390 2.310 -2.472 1.00 73.12 133 ARG A O 1
ATOM 1030 N N . VAL A 1 134 ? -1.686 0.777 -3.499 1.00 70.44 134 VAL A N 1
ATOM 1031 C CA . VAL A 1 134 ? -0.675 0.373 -4.476 1.00 70.44 134 VAL A CA 1
ATOM 1032 C C . VAL A 1 134 ? -0.707 1.382 -5.618 1.00 70.44 134 VAL A C 1
ATOM 1034 O O . VAL A 1 134 ? -1.696 1.526 -6.333 1.00 70.44 134 VAL A O 1
ATOM 1037 N N . LEU A 1 135 ? 0.375 2.134 -5.755 1.00 66.56 135 LEU A N 1
ATOM 1038 C CA . LEU A 1 135 ? 0.593 3.069 -6.846 1.00 66.56 135 LEU A CA 1
ATOM 1039 C C . LEU A 1 135 ? 1.596 2.452 -7.813 1.00 66.56 135 LEU A C 1
ATOM 1041 O O . LEU A 1 135 ? 2.654 1.990 -7.394 1.00 66.56 135 LEU A O 1
ATOM 1045 N N . ALA A 1 136 ? 1.313 2.498 -9.112 1.00 65.44 136 ALA A N 1
ATOM 1046 C CA . ALA A 1 136 ? 2.367 2.312 -10.100 1.00 65.44 136 ALA A CA 1
ATOM 1047 C C . ALA A 1 136 ? 3.337 3.498 -9.977 1.00 65.44 136 ALA A C 1
ATOM 1049 O O . ALA A 1 136 ? 2.935 4.663 -10.045 1.00 65.44 136 ALA A O 1
ATOM 1050 N N . ARG A 1 137 ? 4.604 3.198 -9.701 1.00 58.19 137 ARG A N 1
ATOM 1051 C CA . ARG A 1 137 ? 5.665 4.178 -9.500 1.00 58.19 137 ARG A CA 1
ATOM 1052 C C . ARG A 1 137 ? 6.045 4.729 -10.872 1.00 58.19 137 ARG A C 1
ATOM 1054 O O . ARG A 1 137 ? 6.580 4.000 -11.692 1.00 58.19 137 ARG A O 1
ATOM 1061 N N . ASP A 1 138 ? 5.727 6.002 -11.078 1.00 49.47 138 ASP A N 1
ATOM 1062 C CA . ASP A 1 138 ? 6.167 6.860 -12.181 1.00 49.47 138 ASP A CA 1
ATOM 1063 C C . ASP A 1 138 ? 6.081 6.241 -13.594 1.00 49.47 138 ASP A C 1
ATOM 1065 O O . ASP A 1 138 ? 6.999 5.598 -14.099 1.00 49.47 138 ASP A O 1
ATOM 1069 N N . CYS A 1 139 ? 4.968 6.521 -14.279 1.00 51.75 139 CYS A N 1
ATOM 1070 C CA . CYS A 1 139 ? 4.862 6.370 -15.736 1.00 51.75 139 CYS A CA 1
ATOM 1071 C C . CYS A 1 139 ? 5.597 7.456 -16.510 1.00 51.75 139 CYS A C 1
ATOM 1073 O O . CYS A 1 139 ? 5.653 7.408 -17.739 1.00 51.75 139 CYS A O 1
ATOM 1075 N N . GLU A 1 140 ? 6.170 8.424 -15.801 1.00 43.06 140 GLU A N 1
ATOM 1076 C CA . GLU A 1 140 ? 7.198 9.280 -16.346 1.00 43.06 140 GLU A CA 1
ATOM 1077 C C . GLU A 1 140 ? 8.560 8.619 -16.159 1.00 43.06 140 GLU A C 1
ATOM 1079 O O . GLU A 1 140 ? 8.841 7.953 -15.170 1.00 43.06 140 GLU A O 1
ATOM 1084 N N . ASN A 1 141 ? 9.406 8.806 -17.163 1.00 43.84 141 ASN A N 1
ATOM 1085 C CA . ASN A 1 141 ? 10.607 8.046 -17.502 1.00 43.84 141 ASN A CA 1
ATOM 1086 C C . ASN A 1 141 ? 11.774 8.109 -16.478 1.00 43.84 141 ASN A C 1
ATOM 1088 O O . ASN A 1 141 ? 12.940 8.026 -16.862 1.00 43.84 141 ASN A O 1
ATOM 1092 N N . ARG A 1 142 ? 11.490 8.340 -15.191 1.00 40.12 142 ARG A N 1
ATOM 1093 C CA . ARG A 1 142 ? 12.439 8.749 -14.147 1.00 40.12 142 ARG A CA 1
ATOM 1094 C C . ARG A 1 142 ? 12.802 7.659 -13.145 1.00 40.12 142 ARG A C 1
ATOM 1096 O O . ARG A 1 142 ? 13.778 7.848 -12.419 1.00 40.12 142 ARG A O 1
ATOM 1103 N N . PHE A 1 143 ? 12.102 6.522 -13.099 1.00 42.38 143 PHE A N 1
ATOM 1104 C CA . PHE A 1 143 ? 12.546 5.419 -12.246 1.00 42.38 143 PHE A CA 1
ATOM 1105 C C . PHE A 1 143 ? 13.715 4.667 -12.896 1.00 42.38 143 PHE A C 1
ATOM 1107 O O . PHE A 1 143 ? 13.535 3.780 -13.726 1.00 42.38 143 PHE A O 1
ATOM 1114 N N . ILE A 1 144 ? 14.929 5.067 -12.518 1.00 48.78 144 ILE A N 1
ATOM 1115 C CA . ILE A 1 144 ? 16.195 4.441 -12.900 1.00 48.78 144 ILE A CA 1
ATOM 1116 C C . ILE A 1 144 ? 16.721 3.724 -11.654 1.00 48.78 144 ILE A C 1
ATOM 1118 O O . ILE A 1 144 ? 17.187 4.362 -10.706 1.00 48.78 144 ILE A O 1
ATOM 1122 N N . THR A 1 145 ? 16.643 2.392 -11.617 1.00 44.53 145 THR A N 1
ATOM 1123 C CA . THR A 1 145 ? 17.311 1.619 -10.563 1.00 44.53 145 THR A CA 1
ATOM 1124 C C . THR A 1 145 ? 18.820 1.643 -10.829 1.00 44.53 145 THR A C 1
ATOM 1126 O O . THR A 1 145 ? 19.376 0.821 -11.551 1.00 44.53 145 THR A O 1
ATOM 1129 N N . ASN A 1 146 ? 19.522 2.609 -10.237 1.00 47.09 146 ASN A N 1
ATOM 1130 C CA . ASN A 1 146 ? 20.978 2.771 -10.389 1.00 47.09 146 ASN A CA 1
ATOM 1131 C C . ASN A 1 146 ? 21.808 1.646 -9.737 1.00 47.09 146 A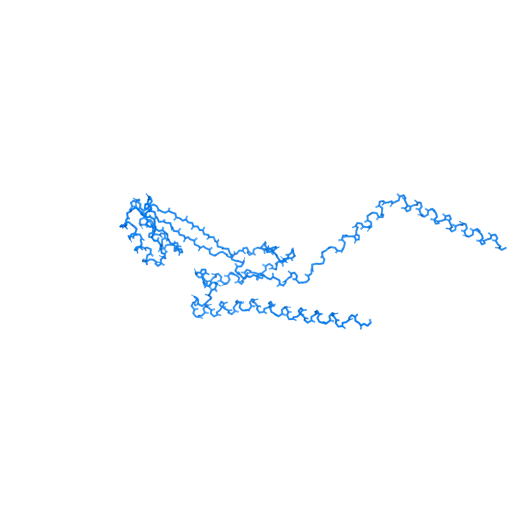SN A C 1
ATOM 1133 O O . ASN A 1 146 ? 23.027 1.759 -9.643 1.00 47.09 146 ASN A O 1
ATOM 1137 N N . HIS A 1 147 ? 21.181 0.576 -9.243 1.00 46.81 147 HIS A N 1
ATOM 1138 C CA . HIS A 1 147 ? 21.890 -0.465 -8.504 1.00 46.81 147 HIS A CA 1
ATOM 1139 C C . HIS A 1 147 ? 22.715 -1.392 -9.411 1.00 46.81 147 HIS A C 1
ATOM 1141 O O . HIS A 1 147 ? 23.673 -1.993 -8.938 1.00 46.81 147 HIS A O 1
ATOM 1147 N N . ILE A 1 148 ? 22.367 -1.495 -10.703 1.00 48.97 148 ILE A N 1
ATOM 1148 C CA . ILE A 1 148 ? 22.972 -2.479 -11.619 1.00 48.97 148 ILE A CA 1
ATOM 1149 C C . ILE A 1 148 ? 23.601 -1.822 -12.862 1.00 48.97 148 ILE A C 1
ATOM 1151 O O . ILE A 1 148 ? 24.576 -2.353 -13.390 1.00 48.97 148 ILE A O 1
ATOM 1155 N N . ASN A 1 149 ? 23.123 -0.657 -13.327 1.00 46.97 149 ASN A N 1
ATOM 1156 C CA . ASN A 1 149 ? 23.693 -0.001 -14.511 1.00 46.97 149 ASN A CA 1
ATOM 1157 C C . ASN A 1 149 ? 23.452 1.528 -14.533 1.00 46.97 149 ASN A C 1
ATOM 1159 O O . ASN A 1 149 ? 22.297 1.943 -14.428 1.00 46.97 149 ASN A O 1
ATOM 1163 N N . PRO A 1 150 ? 24.485 2.379 -14.716 1.00 55.22 150 PRO A N 1
ATOM 1164 C CA . PRO A 1 150 ? 24.325 3.836 -14.829 1.00 55.22 150 PRO A CA 1
ATOM 1165 C C . PRO A 1 150 ? 23.650 4.307 -16.134 1.00 55.22 150 PRO A C 1
ATOM 1167 O O . PRO A 1 150 ? 23.324 5.485 -16.255 1.00 55.22 150 PRO A O 1
ATOM 1170 N N . TYR A 1 151 ? 23.442 3.419 -17.112 1.00 50.53 151 TYR A N 1
ATOM 1171 C CA . TYR A 1 151 ? 22.884 3.739 -18.432 1.00 50.53 151 TYR A CA 1
ATOM 1172 C C . TYR A 1 151 ? 21.457 3.216 -18.654 1.00 50.53 151 TYR A C 1
ATOM 1174 O O . TYR A 1 151 ? 21.040 3.065 -19.802 1.00 50.53 151 TYR A O 1
ATOM 1182 N N . ASN A 1 152 ? 20.721 2.920 -17.581 1.00 51.94 152 ASN A N 1
ATOM 1183 C CA . ASN A 1 152 ? 19.389 2.316 -17.630 1.00 51.94 152 ASN A CA 1
ATOM 1184 C C . ASN A 1 152 ? 18.344 3.315 -18.192 1.00 51.94 152 ASN A C 1
ATOM 1186 O O . ASN A 1 152 ? 17.595 3.962 -17.460 1.00 51.94 152 ASN A O 1
ATOM 1190 N N . LEU A 1 153 ? 18.363 3.516 -19.511 1.00 51.59 153 LEU A N 1
ATOM 1191 C CA . LEU A 1 153 ? 17.455 4.389 -20.247 1.00 51.59 153 LEU A CA 1
ATOM 1192 C C . LEU A 1 153 ? 16.138 3.644 -20.478 1.00 51.59 153 LEU A C 1
ATOM 1194 O O . LEU A 1 153 ? 16.043 2.786 -21.355 1.00 51.59 153 LEU A O 1
ATOM 1198 N N . ASN A 1 154 ? 15.109 3.992 -19.706 1.00 47.69 154 ASN A N 1
ATOM 1199 C CA . ASN A 1 154 ? 13.766 3.465 -19.921 1.00 47.69 154 ASN A CA 1
ATOM 1200 C C . ASN A 1 154 ? 13.168 3.993 -21.236 1.00 47.69 154 ASN A C 1
ATOM 1202 O O . ASN A 1 154 ? 13.205 5.190 -21.539 1.00 47.69 154 ASN A O 1
ATOM 1206 N N . HIS A 1 155 ? 12.569 3.091 -22.014 1.00 45.06 155 HIS A N 1
ATOM 1207 C CA . HIS A 1 155 ? 11.666 3.474 -23.095 1.00 45.06 155 HIS A CA 1
ATOM 1208 C C . HIS A 1 155 ? 10.348 3.963 -22.470 1.00 45.06 155 HIS A C 1
ATOM 1210 O O . HIS A 1 155 ? 9.740 3.229 -21.688 1.00 45.06 155 HIS A O 1
ATOM 1216 N N . THR A 1 156 ? 9.888 5.166 -22.842 1.00 48.12 156 THR A N 1
ATOM 1217 C CA . THR A 1 156 ? 8.758 5.909 -22.223 1.00 48.12 156 THR A CA 1
ATOM 1218 C C . THR A 1 156 ? 7.453 5.130 -22.075 1.00 48.12 156 THR A C 1
ATOM 1220 O O . THR A 1 156 ? 6.602 5.497 -21.276 1.00 48.12 156 THR A O 1
ATOM 1223 N N . THR A 1 157 ? 7.269 4.058 -22.838 1.00 46.88 157 THR A N 1
ATOM 1224 C CA . THR A 1 157 ? 6.018 3.291 -22.895 1.00 46.88 157 THR A CA 1
ATOM 1225 C C . THR A 1 157 ? 6.098 1.883 -22.298 1.00 46.88 157 THR A C 1
ATOM 1227 O O . THR A 1 157 ? 5.066 1.217 -22.200 1.00 46.88 157 THR A O 1
ATOM 1230 N N . PHE A 1 158 ? 7.285 1.400 -21.909 1.00 52.94 158 PHE A N 1
ATOM 1231 C CA . PHE A 1 158 ? 7.501 -0.041 -21.708 1.00 52.94 158 PHE A CA 1
ATOM 1232 C C . PHE A 1 158 ? 7.242 -0.538 -20.274 1.00 52.94 158 PHE A C 1
ATOM 1234 O O . PHE A 1 158 ? 6.863 -1.689 -20.097 1.00 52.94 158 PHE A O 1
ATOM 1241 N N . GLY A 1 159 ? 7.378 0.313 -19.250 1.00 53.94 159 GLY A N 1
ATOM 1242 C CA . GLY A 1 159 ? 7.153 -0.085 -17.849 1.00 53.94 159 GLY A CA 1
ATOM 1243 C C . GLY A 1 159 ? 5.709 0.075 -17.366 1.00 53.94 159 GLY A C 1
ATOM 1244 O O . GLY A 1 159 ? 5.218 -0.725 -16.574 1.00 53.94 159 GLY A O 1
ATOM 1245 N N . CYS A 1 160 ? 4.995 1.086 -17.867 1.00 52.69 160 CYS A N 1
ATOM 1246 C CA . CYS A 1 160 ? 3.754 1.509 -17.225 1.00 52.69 160 CYS A CA 1
ATOM 1247 C C . CYS A 1 160 ? 2.467 0.910 -17.772 1.00 52.69 160 CYS A C 1
ATOM 1249 O O . CYS A 1 160 ? 1.528 0.720 -17.012 1.00 52.69 160 CYS A O 1
ATOM 1251 N N . SER A 1 161 ? 2.402 0.561 -19.056 1.00 53.69 161 SER A N 1
ATOM 1252 C CA . SER A 1 161 ? 1.219 -0.123 -19.599 1.00 53.69 161 SER A CA 1
ATOM 1253 C C . SER A 1 161 ? 1.024 -1.508 -18.968 1.00 53.69 161 SER A C 1
ATOM 1255 O O . SER A 1 161 ? -0.106 -1.924 -18.732 1.00 53.69 161 SER A O 1
ATOM 1257 N N . ILE A 1 162 ? 2.120 -2.192 -18.624 1.00 55.78 162 ILE A N 1
ATOM 1258 C CA . ILE A 1 162 ? 2.095 -3.496 -17.953 1.00 55.78 162 ILE A CA 1
ATOM 1259 C C . ILE A 1 162 ? 1.809 -3.330 -16.455 1.00 55.78 162 ILE A C 1
ATOM 1261 O O . ILE A 1 162 ? 0.886 -3.969 -15.955 1.00 55.78 162 ILE A O 1
ATOM 1265 N N . ALA A 1 163 ? 2.513 -2.427 -15.759 1.00 57.75 163 ALA A N 1
ATOM 1266 C CA . ALA A 1 163 ? 2.289 -2.190 -14.330 1.00 57.75 163 ALA A CA 1
ATOM 1267 C C . ALA A 1 163 ? 0.873 -1.659 -14.034 1.00 57.75 163 ALA A C 1
ATOM 1269 O O . ALA A 1 163 ? 0.228 -2.115 -13.097 1.00 57.75 163 ALA A O 1
ATOM 1270 N N . VAL A 1 164 ? 0.340 -0.746 -14.855 1.00 57.66 164 VAL A N 1
ATOM 1271 C CA . VAL A 1 164 ? -1.024 -0.213 -14.680 1.00 57.66 164 VAL A CA 1
ATOM 1272 C C . VAL A 1 164 ? -2.082 -1.283 -14.958 1.00 57.66 164 VAL A C 1
ATOM 1274 O O . VAL A 1 164 ? -3.039 -1.381 -14.195 1.00 57.66 164 VAL A O 1
ATOM 1277 N N . ASN A 1 165 ? -1.905 -2.124 -15.983 1.00 54.62 165 ASN A N 1
ATOM 1278 C CA . ASN A 1 165 ? -2.828 -3.237 -16.236 1.00 54.62 165 ASN A CA 1
ATOM 1279 C C . ASN A 1 165 ? -2.793 -4.289 -15.116 1.00 54.62 165 ASN A C 1
ATOM 1281 O O . ASN A 1 165 ? -3.827 -4.867 -14.799 1.00 54.62 165 ASN A O 1
ATOM 1285 N N . GLN A 1 166 ? -1.635 -4.516 -14.490 1.00 57.12 166 GLN A N 1
ATOM 1286 C CA . GLN A 1 166 ? -1.529 -5.386 -13.316 1.00 57.12 166 GLN A CA 1
ATOM 1287 C C . GLN A 1 166 ? -2.212 -4.765 -12.087 1.00 57.12 166 GLN A C 1
ATOM 1289 O O . GLN A 1 166 ? -2.957 -5.455 -11.402 1.00 57.12 166 GLN A O 1
ATOM 1294 N N . VAL A 1 167 ? -2.050 -3.459 -11.842 1.00 56.97 167 VAL A N 1
ATOM 1295 C CA . VAL A 1 167 ? -2.719 -2.760 -10.725 1.00 56.97 167 VAL A CA 1
ATOM 1296 C C . VAL A 1 167 ? -4.238 -2.712 -10.885 1.00 56.97 167 VAL A C 1
ATOM 1298 O O . VAL A 1 167 ? -4.951 -2.799 -9.893 1.00 56.97 167 VAL A O 1
ATOM 1301 N N . GLN A 1 168 ? -4.758 -2.637 -12.111 1.00 53.84 168 GLN A N 1
ATOM 1302 C CA . GLN A 1 168 ? -6.207 -2.665 -12.353 1.00 53.84 168 GLN A CA 1
ATOM 1303 C C . GLN A 1 168 ? -6.858 -4.023 -12.055 1.00 53.84 168 GLN A C 1
ATOM 1305 O O . GLN A 1 168 ? -8.067 -4.073 -11.846 1.00 53.84 168 GLN A O 1
ATOM 1310 N N . MET A 1 169 ? -6.082 -5.110 -12.033 1.00 54.88 169 MET A N 1
ATOM 1311 C CA . MET A 1 169 ? -6.584 -6.464 -11.777 1.00 54.88 169 MET A CA 1
ATOM 1312 C C . MET A 1 169 ? -6.403 -6.914 -10.323 1.00 54.88 169 MET A C 1
ATOM 1314 O O . MET A 1 169 ? -6.824 -8.014 -9.984 1.00 54.88 169 MET A O 1
ATOM 1318 N N . VAL A 1 170 ? -5.789 -6.095 -9.462 1.00 55.56 170 VAL A N 1
ATOM 1319 C CA . VAL A 1 170 ? -5.363 -6.511 -8.122 1.00 55.56 170 VAL A CA 1
ATOM 1320 C C . VAL A 1 170 ? -5.949 -5.602 -7.041 1.00 55.56 170 VAL A C 1
ATOM 1322 O O . VAL A 1 170 ? -5.656 -4.410 -6.991 1.00 55.56 170 VAL A O 1
ATOM 1325 N N . GLY A 1 171 ? -6.756 -6.187 -6.150 1.00 57.84 171 GLY A N 1
ATOM 1326 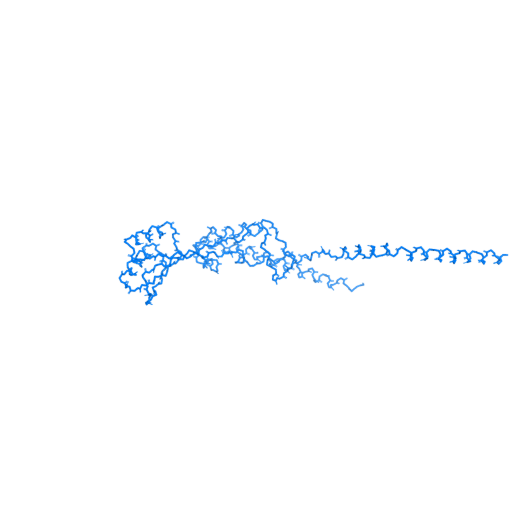C CA . GLY A 1 171 ? -7.319 -5.503 -4.980 1.00 57.84 171 GLY A CA 1
ATOM 1327 C C . GLY A 1 171 ? -6.432 -5.579 -3.730 1.00 57.84 171 GLY A C 1
ATOM 1328 O O . GLY A 1 171 ? -6.511 -4.696 -2.882 1.00 57.84 171 GLY A O 1
ATOM 1329 N N . ASP A 1 172 ? -5.569 -6.598 -3.620 1.00 58.41 172 ASP A N 1
ATOM 1330 C CA . ASP A 1 172 ? -4.677 -6.836 -2.472 1.00 58.41 172 ASP A CA 1
ATOM 1331 C C . ASP A 1 172 ? -3.215 -6.985 -2.926 1.00 58.41 172 ASP A C 1
ATOM 1333 O O . ASP A 1 172 ? -2.899 -7.731 -3.848 1.00 58.41 172 ASP A O 1
ATOM 1337 N N . LYS A 1 173 ? -2.279 -6.342 -2.221 1.00 60.62 173 LYS A N 1
ATOM 1338 C CA . LYS A 1 173 ? -0.832 -6.472 -2.439 1.00 60.62 173 LYS A CA 1
ATOM 1339 C C . LYS A 1 173 ? -0.349 -7.928 -2.501 1.00 60.62 173 LYS A C 1
ATOM 1341 O O . LYS A 1 173 ? 0.569 -8.234 -3.263 1.00 60.62 173 LYS A O 1
ATOM 1346 N N . ARG A 1 174 ? -0.934 -8.830 -1.706 1.00 60.75 174 ARG A N 1
ATOM 1347 C CA . ARG A 1 174 ? -0.553 -10.255 -1.690 1.00 60.75 174 ARG A CA 1
ATOM 1348 C C . ARG A 1 174 ? -0.768 -10.924 -3.044 1.00 60.75 174 ARG A C 1
ATOM 1350 O O . ARG A 1 174 ? 0.016 -11.791 -3.408 1.00 60.75 174 ARG A O 1
ATOM 1357 N N . GLN A 1 175 ? -1.748 -10.458 -3.814 1.00 61.78 175 GLN A N 1
ATOM 1358 C CA . GLN A 1 175 ? -2.064 -10.974 -5.146 1.00 61.78 175 GLN A CA 1
ATOM 1359 C C . GLN A 1 175 ? -0.998 -10.629 -6.201 1.00 61.78 175 GLN A C 1
ATOM 1361 O O . GLN A 1 175 ? -0.975 -11.246 -7.261 1.00 61.78 175 GLN A O 1
ATOM 1366 N N . PHE A 1 176 ? -0.090 -9.682 -5.927 1.00 60.12 176 PHE A N 1
ATOM 1367 C CA . PHE A 1 176 ? 1.072 -9.436 -6.793 1.00 60.12 176 PHE A CA 1
ATOM 1368 C C . PHE A 1 176 ? 2.201 -10.438 -6.568 1.00 60.12 176 PHE A C 1
ATOM 1370 O O . PHE A 1 176 ? 2.903 -10.786 -7.510 1.00 60.12 176 PHE A O 1
ATOM 1377 N N . VAL A 1 177 ? 2.395 -10.872 -5.320 1.00 55.75 177 VAL A N 1
ATOM 1378 C CA . VAL A 1 177 ? 3.422 -11.865 -4.967 1.00 55.75 177 VAL A CA 1
ATOM 1379 C C . VAL A 1 177 ? 2.916 -13.278 -5.260 1.00 55.75 177 VAL A C 1
ATOM 1381 O O . VAL A 1 177 ? 3.698 -14.153 -5.616 1.00 55.75 177 VAL A O 1
ATOM 1384 N N . ASP A 1 178 ? 1.604 -13.482 -5.137 1.00 59.25 178 ASP A N 1
ATOM 1385 C CA . ASP A 1 178 ? 0.928 -14.737 -5.430 1.00 59.25 178 ASP A CA 1
ATOM 1386 C C . ASP A 1 178 ? -0.328 -14.493 -6.292 1.00 59.25 178 ASP A C 1
ATOM 1388 O O . ASP A 1 178 ? -1.420 -14.255 -5.761 1.00 59.25 178 ASP A O 1
ATOM 1392 N N . PRO A 1 179 ? -0.206 -14.573 -7.632 1.00 61.59 179 PRO A N 1
ATOM 1393 C CA . PRO A 1 179 ? -1.332 -14.423 -8.553 1.00 61.59 179 PRO A CA 1
ATOM 1394 C C . PRO A 1 179 ? -2.431 -15.473 -8.351 1.00 61.59 179 PRO A C 1
ATOM 1396 O O . PRO A 1 179 ? -3.537 -15.285 -8.855 1.00 61.59 179 PRO A O 1
ATOM 1399 N N . MET A 1 180 ? -2.171 -16.570 -7.621 1.00 59.09 180 MET A N 1
ATOM 1400 C CA . MET A 1 180 ? -3.193 -17.576 -7.306 1.00 59.09 180 MET A CA 1
ATOM 1401 C C . MET A 1 180 ? -4.246 -17.055 -6.322 1.00 59.09 180 MET A C 1
ATOM 1403 O O . MET A 1 180 ? -5.312 -17.653 -6.195 1.00 59.09 180 MET A O 1
ATOM 1407 N N . LEU A 1 181 ? -3.969 -15.935 -5.646 1.00 61.00 181 LEU A N 1
ATOM 1408 C CA . LEU A 1 181 ? -4.928 -15.236 -4.790 1.00 61.00 181 LEU A CA 1
ATOM 1409 C C . LEU A 1 181 ? -5.939 -14.389 -5.590 1.00 61.00 181 LEU A C 1
ATOM 1411 O O . LEU A 1 181 ? -6.859 -13.819 -4.998 1.00 61.00 181 LEU A O 1
ATOM 1415 N N . LEU A 1 182 ? -5.777 -14.282 -6.914 1.00 68.81 182 LEU A N 1
ATOM 1416 C CA . LEU A 1 182 ? -6.769 -13.700 -7.818 1.00 68.81 182 LEU A CA 1
ATOM 1417 C C . LEU A 1 182 ? -7.820 -14.743 -8.215 1.00 68.81 182 LEU A C 1
ATOM 1419 O O . LEU A 1 182 ? -7.576 -15.949 -8.195 1.00 68.81 182 LEU A O 1
ATOM 1423 N N . GLY A 1 183 ? -9.001 -14.277 -8.631 1.00 73.75 183 GLY A N 1
ATOM 1424 C CA . GLY A 1 183 ? -10.001 -15.154 -9.241 1.00 73.75 183 GLY A CA 1
ATOM 1425 C C . GLY A 1 183 ? -9.406 -15.925 -10.433 1.00 73.75 183 GLY A C 1
ATOM 1426 O O . GLY A 1 183 ? -8.496 -15.425 -11.090 1.00 73.75 183 GLY A O 1
ATOM 1427 N N . PRO A 1 184 ? -9.906 -17.129 -10.766 1.00 74.19 184 PRO A N 1
ATOM 1428 C CA . PRO A 1 184 ? -9.239 -18.040 -11.704 1.00 74.19 184 PRO A CA 1
ATOM 1429 C C . PRO A 1 184 ? -8.993 -17.446 -13.102 1.00 74.19 184 PRO A C 1
ATOM 1431 O O . PRO A 1 184 ? -8.013 -17.798 -13.755 1.00 74.19 184 PRO A O 1
ATOM 1434 N N . TYR A 1 185 ? -9.854 -16.532 -13.563 1.00 73.81 185 TYR A N 1
ATOM 1435 C CA . TYR A 1 185 ? -9.672 -15.835 -14.840 1.00 73.81 185 TYR A CA 1
ATOM 1436 C C . TYR A 1 185 ? -8.601 -14.734 -14.762 1.00 73.81 185 TYR A C 1
ATOM 1438 O O . TYR A 1 185 ? -7.696 -14.690 -15.601 1.00 73.81 185 TYR A O 1
ATOM 1446 N N . ASP A 1 186 ? -8.675 -13.880 -13.740 1.00 67.00 186 ASP A N 1
ATOM 1447 C CA . ASP A 1 186 ? -7.754 -12.754 -13.558 1.00 67.00 186 ASP A CA 1
ATOM 1448 C C . ASP A 1 186 ? -6.354 -13.233 -13.173 1.00 67.00 186 ASP A C 1
ATOM 1450 O O . ASP A 1 186 ? -5.368 -12.737 -13.711 1.00 67.00 186 ASP A O 1
ATOM 1454 N N . GLY A 1 187 ? -6.261 -14.272 -12.338 1.00 68.38 187 GLY A N 1
ATOM 1455 C CA . GLY A 1 187 ? -5.005 -14.932 -11.990 1.00 68.38 187 GLY A CA 1
ATOM 1456 C C . GLY A 1 187 ? -4.306 -15.503 -13.218 1.00 68.38 187 GLY A C 1
ATOM 1457 O O . GLY A 1 187 ? -3.135 -15.216 -13.442 1.00 68.38 187 GLY A O 1
ATOM 1458 N N . PHE A 1 188 ? -5.033 -16.211 -14.093 1.00 72.44 188 PHE A N 1
ATOM 1459 C CA . PHE A 1 188 ? -4.458 -16.732 -15.339 1.00 72.44 188 PHE A CA 1
ATOM 1460 C C . PHE A 1 188 ? -3.934 -15.615 -16.252 1.00 72.44 188 PHE A C 1
ATOM 1462 O O . PHE A 1 188 ? -2.858 -15.740 -16.840 1.00 72.44 188 PHE A O 1
ATOM 1469 N N . LYS A 1 189 ? -4.673 -14.505 -16.369 1.00 70.62 189 LYS A N 1
ATOM 1470 C CA . LYS A 1 189 ? -4.246 -13.348 -17.168 1.00 70.62 189 LYS A CA 1
ATOM 1471 C C . LYS A 1 189 ? -3.053 -12.619 -16.556 1.00 70.62 189 LYS A C 1
ATOM 1473 O O . LYS A 1 189 ? -2.139 -12.249 -17.295 1.00 70.62 189 LYS A O 1
ATOM 1478 N N . ALA A 1 190 ? -3.029 -12.455 -15.238 1.00 65.81 190 ALA A N 1
ATOM 1479 C CA . ALA A 1 190 ? -1.906 -11.878 -14.512 1.00 65.81 190 ALA A CA 1
ATOM 1480 C C . ALA A 1 190 ? -0.641 -12.731 -14.683 1.00 65.81 190 ALA A C 1
ATOM 1482 O O . ALA A 1 190 ? 0.392 -12.189 -15.075 1.00 65.81 190 ALA A O 1
ATOM 1483 N N . THR A 1 191 ? -0.740 -14.055 -14.507 1.00 72.06 191 THR A N 1
ATOM 1484 C CA . THR A 1 191 ? 0.363 -15.000 -14.747 1.00 72.06 191 THR A CA 1
ATOM 1485 C C . THR A 1 191 ? 0.837 -14.950 -16.196 1.00 72.06 191 THR A C 1
ATOM 1487 O O . THR A 1 191 ? 2.023 -14.770 -16.433 1.00 72.06 191 THR A O 1
ATOM 1490 N N . GLN A 1 192 ? -0.070 -14.991 -17.181 1.00 73.94 192 GLN A N 1
ATOM 1491 C CA . GLN A 1 192 ? 0.294 -14.880 -18.599 1.00 73.94 192 GLN A CA 1
ATOM 1492 C C . GLN A 1 192 ? 1.076 -13.589 -18.899 1.00 73.94 192 GLN A C 1
ATOM 1494 O O . GLN A 1 192 ? 2.053 -13.615 -19.652 1.00 73.94 192 GLN A O 1
ATOM 1499 N N . ASN A 1 193 ? 0.659 -12.459 -18.327 1.00 66.31 193 ASN A N 1
ATOM 1500 C CA . ASN A 1 193 ? 1.339 -11.176 -18.506 1.00 66.31 193 ASN A CA 1
ATOM 1501 C C . ASN A 1 193 ? 2.700 -11.141 -17.795 1.00 66.31 193 ASN A C 1
ATOM 1503 O O . ASN A 1 193 ? 3.661 -10.616 -18.357 1.00 66.31 193 ASN A O 1
ATOM 1507 N N . TYR A 1 194 ? 2.786 -11.708 -16.590 1.00 67.94 194 TYR A N 1
ATOM 1508 C CA . TYR A 1 194 ? 4.025 -11.838 -15.821 1.00 67.94 194 TYR A CA 1
ATOM 1509 C C . TYR A 1 194 ? 5.048 -12.719 -16.553 1.00 67.94 194 TYR A C 1
ATOM 1511 O O . TYR A 1 194 ? 6.177 -12.296 -16.797 1.00 67.94 194 TYR A O 1
ATOM 1519 N N . ASP A 1 195 ? 4.625 -13.891 -17.021 1.00 70.06 195 ASP A N 1
ATOM 1520 C CA . ASP A 1 195 ? 5.462 -14.804 -17.798 1.00 70.06 195 ASP A CA 1
ATOM 1521 C C . ASP A 1 195 ? 5.912 -14.162 -19.112 1.00 70.06 195 ASP A C 1
ATOM 1523 O O . ASP A 1 195 ? 7.071 -14.279 -19.496 1.00 70.06 195 ASP A O 1
ATOM 1527 N N . SER A 1 196 ? 5.029 -13.417 -19.786 1.00 68.38 196 SER A N 1
ATOM 1528 C CA . SER A 1 196 ? 5.380 -12.680 -21.009 1.00 68.38 196 SER A CA 1
ATOM 1529 C C . SER A 1 196 ? 6.409 -11.573 -20.755 1.00 68.38 196 SER A C 1
ATOM 1531 O O . SER A 1 196 ? 7.242 -11.297 -21.622 1.00 68.38 196 SER A O 1
ATOM 1533 N N . TYR A 1 197 ? 6.368 -10.939 -19.578 1.00 62.97 197 TYR A N 1
ATOM 1534 C CA . TYR A 1 197 ? 7.363 -9.953 -19.159 1.00 62.97 197 TYR A CA 1
ATOM 1535 C C . TYR A 1 197 ? 8.740 -10.610 -18.972 1.00 62.97 197 TYR A C 1
ATOM 1537 O O . TYR A 1 197 ? 9.725 -10.121 -19.528 1.00 62.97 197 TYR A O 1
ATOM 1545 N N . LEU A 1 198 ? 8.794 -11.760 -18.289 1.00 66.50 198 LEU A N 1
ATOM 1546 C CA . LEU A 1 198 ? 10.034 -12.504 -18.025 1.00 66.50 198 LEU A CA 1
ATOM 1547 C C . LEU A 1 198 ? 10.584 -13.272 -19.242 1.00 66.50 198 LEU A C 1
ATOM 1549 O O . LEU A 1 198 ? 11.798 -13.451 -19.375 1.00 66.50 198 LEU A O 1
ATOM 1553 N N . ALA A 1 199 ? 9.722 -13.735 -20.149 1.00 65.81 199 ALA A N 1
ATOM 1554 C CA . ALA A 1 199 ? 10.124 -14.542 -21.302 1.00 65.81 199 ALA A CA 1
ATOM 1555 C C . ALA A 1 199 ? 11.082 -13.787 -22.238 1.00 65.81 199 ALA A C 1
ATOM 1557 O O . ALA A 1 199 ? 12.038 -14.373 -22.749 1.00 65.81 199 ALA A O 1
ATOM 1558 N N . ARG A 1 200 ? 10.887 -12.472 -22.409 1.00 58.34 200 ARG A N 1
ATOM 1559 C CA . ARG A 1 200 ? 11.783 -11.636 -23.225 1.00 58.34 200 ARG A CA 1
ATOM 1560 C C . ARG A 1 200 ? 13.192 -11.519 -22.640 1.00 58.34 200 ARG A C 1
ATOM 1562 O O . ARG A 1 200 ? 14.150 -11.543 -23.402 1.00 58.34 200 ARG A O 1
ATOM 1569 N N . ASP A 1 201 ? 13.329 -11.465 -21.316 1.00 56.88 201 ASP A N 1
ATOM 1570 C CA . ASP A 1 201 ? 14.647 -11.436 -20.666 1.00 56.88 201 ASP A CA 1
ATOM 1571 C C . ASP A 1 201 ? 15.416 -12.748 -20.902 1.00 56.88 201 ASP A C 1
ATOM 1573 O O . ASP A 1 201 ? 16.647 -12.764 -20.969 1.00 56.88 201 ASP A O 1
ATOM 1577 N N . THR A 1 202 ? 14.694 -13.861 -21.063 1.00 58.81 202 THR A N 1
ATOM 1578 C CA . THR A 1 202 ? 15.291 -15.171 -21.359 1.00 58.81 202 THR A CA 1
ATOM 1579 C C . THR A 1 202 ? 15.781 -15.243 -22.805 1.00 58.81 202 THR A C 1
ATOM 1581 O O . THR A 1 202 ? 16.895 -15.705 -23.057 1.00 58.81 202 THR A O 1
ATOM 1584 N N . GLU A 1 203 ? 14.988 -14.745 -23.754 1.00 59.53 203 GLU A N 1
ATOM 1585 C CA . GLU A 1 203 ? 15.348 -14.697 -25.175 1.00 59.53 203 GLU A CA 1
ATOM 1586 C C . GLU A 1 203 ? 16.560 -13.781 -25.425 1.00 59.53 203 GLU A C 1
ATOM 1588 O O . GLU A 1 203 ? 17.516 -14.180 -26.099 1.00 59.53 203 GLU A O 1
ATOM 1593 N N . ASP A 1 204 ? 16.591 -12.610 -24.780 1.00 53.25 204 ASP A N 1
ATOM 1594 C CA . ASP A 1 204 ? 17.707 -11.663 -24.869 1.00 53.25 204 ASP A CA 1
ATOM 1595 C C . ASP A 1 204 ? 19.021 -12.274 -24.321 1.00 53.25 204 ASP A C 1
ATOM 1597 O O . ASP A 1 204 ? 20.083 -12.130 -24.939 1.00 53.25 204 ASP A O 1
ATOM 1601 N N . ARG A 1 205 ? 18.966 -13.055 -23.227 1.00 58.06 205 ARG A N 1
ATOM 1602 C CA . ARG A 1 205 ? 20.135 -13.789 -22.687 1.00 58.06 205 ARG A CA 1
ATOM 1603 C C . ARG A 1 205 ? 20.661 -14.868 -23.633 1.00 58.06 205 ARG A C 1
ATOM 1605 O O . ARG A 1 205 ? 21.879 -15.049 -23.744 1.00 58.06 205 ARG A O 1
ATOM 1612 N N . VAL A 1 206 ? 19.773 -15.593 -24.314 1.00 63.62 206 VAL A N 1
ATOM 1613 C CA . VAL A 1 206 ? 20.165 -16.635 -25.280 1.00 63.62 206 VAL A CA 1
ATOM 1614 C C . VAL A 1 206 ? 20.876 -16.006 -26.480 1.00 63.62 206 VAL A C 1
ATOM 1616 O O . VAL A 1 206 ? 21.946 -16.476 -26.874 1.00 63.62 206 VAL A O 1
ATOM 1619 N N . ILE A 1 207 ? 20.346 -14.901 -27.012 1.00 59.84 207 ILE A N 1
ATOM 1620 C CA . ILE A 1 207 ? 20.959 -14.163 -28.127 1.00 59.84 207 ILE A CA 1
ATOM 1621 C C . ILE A 1 207 ? 22.329 -13.598 -27.725 1.00 59.84 207 ILE A C 1
ATOM 1623 O O . ILE A 1 207 ? 23.284 -13.667 -28.506 1.00 59.84 207 ILE A O 1
ATOM 1627 N N . GLN A 1 208 ? 22.464 -13.071 -26.505 1.00 56.84 208 GLN A N 1
ATOM 1628 C CA . GLN A 1 208 ? 23.735 -12.548 -26.004 1.00 56.84 208 GLN A CA 1
ATOM 1629 C C . GLN A 1 208 ? 24.798 -13.649 -25.859 1.00 56.84 208 GLN A C 1
ATOM 1631 O O . GLN A 1 208 ? 25.914 -13.498 -26.362 1.00 56.84 208 GLN A O 1
ATOM 1636 N N . THR A 1 209 ? 24.425 -14.803 -25.298 1.00 60.97 209 THR A N 1
ATOM 1637 C CA . THR A 1 209 ? 25.311 -15.978 -25.189 1.00 60.97 209 THR A CA 1
ATOM 1638 C C . THR A 1 209 ? 25.787 -16.455 -26.568 1.00 60.97 209 THR A C 1
ATOM 1640 O O . THR A 1 209 ? 26.967 -16.761 -26.763 1.00 60.97 209 THR A O 1
ATOM 1643 N N . GLN A 1 210 ? 24.895 -16.467 -27.565 1.00 61.00 210 GLN A N 1
ATOM 1644 C CA . GLN A 1 210 ? 25.259 -16.816 -28.940 1.00 61.00 210 GLN A CA 1
ATOM 1645 C C . GLN A 1 210 ? 26.246 -15.808 -29.545 1.00 61.00 210 GLN A C 1
ATOM 1647 O O . GLN A 1 210 ? 27.242 -16.218 -30.142 1.00 61.00 210 GLN A O 1
ATOM 1652 N N . ARG A 1 211 ? 26.052 -14.499 -29.345 1.00 57.34 211 ARG A N 1
ATOM 1653 C CA . ARG A 1 211 ? 26.981 -13.470 -29.850 1.00 57.34 211 ARG A CA 1
ATOM 1654 C C . ARG A 1 211 ? 28.374 -13.575 -29.232 1.00 57.34 211 ARG A C 1
ATOM 1656 O O . ARG A 1 211 ? 29.363 -13.487 -29.958 1.00 57.34 211 ARG A O 1
ATOM 1663 N N . GLU A 1 212 ? 28.472 -13.823 -27.929 1.00 60.72 212 GLU A N 1
ATOM 1664 C CA . GLU A 1 212 ? 29.764 -14.004 -27.254 1.00 60.72 212 GLU A CA 1
ATOM 1665 C C . GLU A 1 212 ? 30.520 -15.245 -27.751 1.00 60.72 212 GLU A C 1
ATOM 1667 O O . GLU A 1 212 ? 31.746 -15.213 -27.898 1.00 60.72 212 GLU A O 1
ATOM 1672 N N . SER A 1 213 ? 29.800 -16.325 -28.074 1.00 60.50 213 SER A N 1
ATOM 1673 C CA . SER A 1 213 ? 30.401 -17.537 -28.644 1.00 60.50 213 SER A CA 1
ATOM 1674 C C . SER A 1 213 ? 30.952 -17.325 -30.065 1.00 60.50 213 SER A C 1
ATOM 1676 O O . SER A 1 213 ? 32.009 -17.864 -30.405 1.00 60.50 213 SER A O 1
ATOM 1678 N N . VAL A 1 214 ? 30.304 -16.470 -30.868 1.00 61.16 214 VAL A N 1
ATOM 1679 C CA . VAL A 1 214 ? 30.757 -16.112 -32.224 1.00 61.16 214 VAL A CA 1
ATOM 1680 C C . VAL A 1 214 ? 31.994 -15.209 -32.176 1.00 61.16 214 VAL A C 1
ATOM 1682 O O . VAL A 1 214 ? 32.941 -15.433 -32.930 1.00 61.16 214 VAL A O 1
ATOM 1685 N N . VAL A 1 215 ? 32.048 -14.242 -31.253 1.00 59.69 215 VAL A N 1
ATOM 1686 C CA . VAL A 1 215 ? 33.213 -13.347 -31.095 1.00 59.69 215 VAL A CA 1
ATOM 1687 C C . VAL A 1 215 ? 34.460 -14.112 -30.634 1.00 59.69 215 VAL A C 1
ATOM 1689 O O . VAL A 1 215 ? 35.557 -13.832 -31.115 1.00 59.69 215 VAL A O 1
ATOM 1692 N N . LYS A 1 216 ? 34.316 -15.126 -29.769 1.00 58.34 216 LYS A N 1
ATOM 1693 C CA . LYS A 1 216 ? 35.450 -15.962 -29.332 1.00 58.34 216 LYS A CA 1
ATOM 1694 C C . LYS A 1 216 ? 35.980 -16.909 -30.418 1.00 58.34 216 LYS A C 1
ATOM 1696 O O . LYS A 1 216 ? 37.160 -17.236 -30.379 1.00 58.34 216 LYS A O 1
ATOM 1701 N N . SER A 1 217 ? 35.162 -17.313 -31.395 1.00 58.03 217 SER A N 1
ATOM 1702 C CA . SER A 1 217 ? 35.623 -18.162 -32.514 1.00 58.03 217 SER A CA 1
ATOM 1703 C C . SER A 1 217 ? 36.287 -17.387 -33.659 1.00 58.03 217 SER A C 1
ATOM 1705 O O . SER A 1 217 ? 37.036 -17.979 -34.428 1.00 58.03 217 SER A O 1
ATOM 1707 N N . GLY A 1 218 ? 36.050 -16.078 -33.786 1.00 51.03 218 GLY A N 1
ATOM 1708 C CA . GLY A 1 218 ? 36.590 -15.262 -34.884 1.00 51.03 218 GLY A CA 1
ATOM 1709 C C . GLY A 1 218 ? 37.978 -14.648 -34.650 1.00 51.03 218 GLY A C 1
ATOM 1710 O O . GLY A 1 218 ? 38.475 -13.959 -35.532 1.00 51.03 218 GLY A O 1
ATOM 1711 N N . GLY A 1 219 ? 38.585 -14.844 -33.473 1.00 46.91 219 GLY 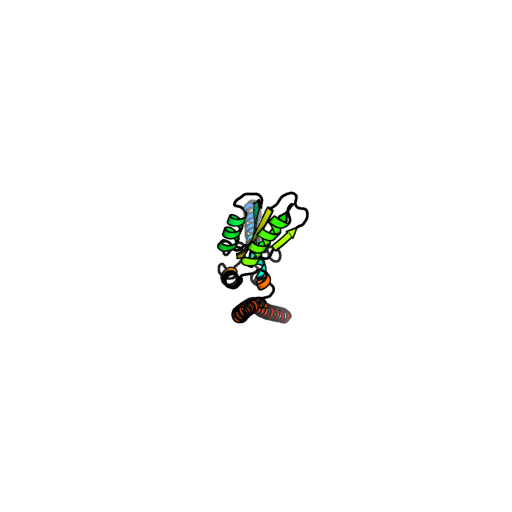A N 1
ATOM 1712 C CA . GLY A 1 219 ? 39.823 -14.162 -33.056 1.00 46.91 219 GLY A CA 1
ATOM 1713 C C . GLY A 1 219 ? 41.140 -14.909 -33.309 1.00 46.91 219 GLY A C 1
ATOM 1714 O O . GLY A 1 219 ? 42.189 -14.380 -32.960 1.00 46.91 219 GLY A O 1
ATOM 1715 N N . ASN A 1 220 ? 41.103 -16.110 -33.894 1.00 51.12 220 ASN A N 1
ATOM 1716 C CA . ASN A 1 220 ? 42.294 -16.897 -34.233 1.00 51.12 220 ASN A CA 1
ATOM 1717 C C . ASN A 1 220 ? 42.375 -17.107 -35.751 1.00 51.12 220 ASN A C 1
ATOM 1719 O O . ASN A 1 220 ? 42.075 -18.198 -36.228 1.00 51.12 220 ASN A O 1
ATOM 1723 N N . ASN A 1 221 ? 42.745 -16.065 -36.494 1.00 49.44 221 ASN A N 1
ATOM 1724 C CA . ASN A 1 221 ? 43.300 -16.156 -37.849 1.00 49.44 221 ASN A CA 1
ATOM 1725 C C . ASN A 1 221 ? 44.227 -14.967 -38.095 1.00 49.44 221 ASN A C 1
ATOM 1727 O O . ASN A 1 221 ? 43.794 -13.829 -37.807 1.00 49.44 221 ASN A O 1
#